Protein AF-A0A644ZG60-F1 (afdb_monomer_lite)

pLDDT: mean 71.25, std 17.75, range [36.06, 98.0]

Foldseek 3Di:
DDPPPDLQSQLVQLLVLLVVLCVVVVHDLCRLCVQLVHDSVVNVCSNVSVDDDDPSSLVSSLVSSVADSCSSRVNDPGRHPVLVVCCVVPVDDSVRVVVVVVQVVVPVVDDDDDCGPVNLVVCQVVLLPPPPPPPDDPVCNVPDPRLDDPLLSQLVCCPVPHDQVSSQVSVCVVCPPPPDDDPDRDDPVVNVVVVVVSSVVSVVVVVVVVVVVVVVVVVVVVVVVVVVVVVVVVVVVVVD

Secondary structure (DSSP, 8-state):
-----SHHHHHHHHHHHHHHHHHHTT--HHHHHHHHTS-HHHHHHHHTTSSPPPHHHHHHHHHHTTS-HHHHHTS-S-SSHHHHHHHHHH---HHHHHHHHHHHHHHHHH-SSS--HHHHHHHHHHHTT--GGG-S-TTGGGSS--SS-HHHHHHHHHHHHS-HHHHHHHHHHHHTTS---S-----HHHHHHHHHHHHHHHHHHHHHHHHHHHHHHHHHHHHHHHHHHHHHHHHHHTT-

Structure (mmCIF, N/CA/C/O backbone):
data_AF-A0A644ZG60-F1
#
_entry.id   AF-A0A644ZG60-F1
#
loop_
_atom_site.group_PDB
_atom_site.id
_atom_site.type_symbol
_atom_site.label_atom_id
_atom_site.label_alt_id
_atom_site.label_comp_id
_atom_site.label_asym_id
_atom_site.label_entity_id
_atom_site.label_seq_id
_atom_site.pdbx_PDB_ins_code
_atom_site.Cartn_x
_atom_site.Cartn_y
_atom_site.Cartn_z
_atom_site.occupancy
_atom_site.B_iso_or_equiv
_atom_site.auth_seq_id
_atom_site.auth_comp_id
_atom_site.auth_asym_id
_atom_site.auth_atom_id
_atom_site.pdbx_PDB_model_num
ATOM 1 N N . MET A 1 1 ? 10.254 -4.877 16.866 1.00 46.06 1 MET A N 1
ATOM 2 C CA . MET A 1 1 ? 9.055 -5.360 17.579 1.00 46.06 1 MET A CA 1
ATOM 3 C C . MET A 1 1 ? 8.878 -4.506 18.820 1.00 46.06 1 MET A C 1
ATOM 5 O O . MET A 1 1 ? 9.843 -4.323 19.552 1.00 46.06 1 MET A O 1
ATOM 9 N N . SER A 1 2 ? 7.712 -3.891 18.992 1.00 51.97 2 SER A N 1
ATOM 10 C CA . SER A 1 2 ? 7.370 -3.117 20.189 1.00 51.97 2 SER A CA 1
ATOM 11 C C . SER A 1 2 ? 7.182 -4.071 21.367 1.00 51.97 2 SER A C 1
ATOM 13 O O . SER A 1 2 ? 6.255 -4.873 21.353 1.00 51.97 2 SER A O 1
ATOM 15 N N . ASN A 1 3 ? 8.050 -4.003 22.377 1.00 55.78 3 ASN A N 1
ATOM 16 C CA . ASN A 1 3 ? 7.869 -4.772 23.606 1.00 55.78 3 ASN A CA 1
ATOM 17 C C . ASN A 1 3 ? 6.732 -4.143 24.417 1.00 55.78 3 ASN A C 1
ATOM 19 O O . ASN A 1 3 ? 6.944 -3.156 25.119 1.00 55.78 3 ASN A O 1
ATOM 23 N N . ILE A 1 4 ? 5.523 -4.696 24.303 1.00 64.94 4 ILE A N 1
ATOM 24 C CA . ILE A 1 4 ? 4.390 -4.325 25.154 1.00 64.94 4 ILE A CA 1
ATOM 25 C C . ILE A 1 4 ? 4.700 -4.820 26.569 1.00 64.94 4 ILE A C 1
ATOM 27 O O . ILE A 1 4 ? 4.525 -5.991 26.897 1.00 64.94 4 ILE A O 1
ATOM 31 N N . THR A 1 5 ? 5.207 -3.923 27.407 1.00 67.00 5 THR A N 1
ATOM 32 C CA . THR A 1 5 ? 5.620 -4.221 28.786 1.00 67.00 5 THR A CA 1
ATOM 33 C C . THR A 1 5 ? 4.533 -3.947 29.816 1.00 67.00 5 THR A C 1
ATOM 35 O O . THR A 1 5 ? 4.649 -4.372 30.965 1.00 67.00 5 THR A O 1
ATOM 38 N N . SER A 1 6 ? 3.460 -3.253 29.429 1.00 77.75 6 SER A N 1
ATOM 39 C CA . SER A 1 6 ? 2.376 -2.906 30.340 1.00 77.75 6 SER A CA 1
ATOM 40 C C . SER A 1 6 ? 1.015 -2.802 29.654 1.00 77.75 6 SER A C 1
ATOM 42 O O . SER A 1 6 ? 0.880 -2.615 28.443 1.00 77.75 6 SER A O 1
ATOM 44 N N . ARG A 1 7 ? -0.029 -2.878 30.483 1.00 77.12 7 ARG A N 1
ATOM 45 C CA . ARG A 1 7 ? -1.425 -2.721 30.066 1.00 77.12 7 ARG A CA 1
ATOM 46 C C . ARG A 1 7 ? -1.706 -1.325 29.485 1.00 77.12 7 ARG A C 1
ATOM 48 O O . ARG A 1 7 ? -2.566 -1.187 28.618 1.00 77.12 7 ARG A O 1
ATOM 55 N N . SER A 1 8 ? -0.978 -0.307 29.949 1.00 80.19 8 SER A N 1
ATOM 56 C CA . SER A 1 8 ? -1.020 1.056 29.410 1.00 80.19 8 SER A CA 1
ATOM 57 C C . SER A 1 8 ? -0.364 1.158 28.035 1.00 80.19 8 SER A C 1
ATOM 59 O O . SER A 1 8 ? -0.947 1.780 27.150 1.00 80.19 8 SER A O 1
ATOM 61 N N . ASP A 1 9 ? 0.782 0.503 27.826 1.00 82.38 9 ASP A N 1
ATOM 62 C CA . ASP A 1 9 ? 1.488 0.522 26.534 1.00 82.38 9 ASP A CA 1
ATOM 63 C C . ASP A 1 9 ? 0.612 -0.087 25.435 1.00 82.38 9 ASP A C 1
ATOM 65 O O . ASP A 1 9 ? 0.459 0.491 24.358 1.00 82.38 9 ASP A O 1
ATOM 69 N N . PHE A 1 10 ? -0.059 -1.200 25.758 1.00 84.31 10 PHE A N 1
ATOM 70 C CA . PHE A 1 10 ? -1.046 -1.828 24.881 1.00 84.31 10 PHE A CA 1
ATOM 71 C C . PHE A 1 10 ? -2.163 -0.853 24.482 1.00 84.31 10 PHE A C 1
ATOM 73 O O . PHE A 1 10 ? -2.485 -0.707 23.302 1.00 84.31 10 PHE A O 1
ATOM 80 N N . GLY A 1 11 ? -2.759 -0.167 25.467 1.00 84.81 11 GLY A N 1
ATOM 81 C CA . GLY A 1 11 ? -3.862 0.766 25.230 1.00 84.81 11 GLY A CA 1
ATOM 82 C C . GLY A 1 11 ? -3.461 1.930 24.321 1.00 84.81 11 GLY A C 1
ATOM 83 O O . GLY A 1 11 ? -4.229 2.311 23.436 1.00 84.81 11 GLY A O 1
ATOM 84 N N . ILE A 1 12 ? -2.246 2.461 24.482 1.00 86.38 12 ILE A N 1
ATOM 85 C CA . ILE A 1 12 ? -1.707 3.542 23.642 1.00 86.38 12 ILE A CA 1
ATOM 86 C C . ILE A 1 12 ? -1.462 3.047 22.210 1.00 86.38 12 ILE A C 1
ATOM 88 O O . ILE A 1 12 ? -1.859 3.704 21.245 1.00 86.38 12 ILE A O 1
ATOM 92 N N . GLN A 1 13 ? -0.858 1.869 22.050 1.00 89.62 13 GLN A N 1
ATOM 93 C CA . GLN A 1 13 ? -0.544 1.329 20.730 1.00 89.62 13 GLN A CA 1
ATOM 94 C C . GLN A 1 13 ? -1.810 1.000 19.932 1.00 89.62 13 GLN A C 1
ATOM 96 O O . GLN A 1 13 ? -1.976 1.500 18.816 1.00 89.62 13 GLN A O 1
ATOM 101 N N . PHE A 1 14 ? -2.736 0.241 20.521 1.00 93.12 14 PHE A N 1
ATOM 102 C CA . PHE A 1 14 ? -3.991 -0.133 19.870 1.00 93.12 14 PHE A CA 1
ATOM 103 C C . PHE A 1 14 ? -4.826 1.095 19.488 1.00 93.12 14 PHE A C 1
ATOM 105 O O . PHE A 1 14 ? -5.290 1.212 18.352 1.00 93.12 14 PHE A O 1
ATOM 112 N N . SER A 1 15 ? -4.989 2.042 20.421 1.00 94.44 15 SER A N 1
ATOM 113 C CA . SER A 1 15 ? -5.793 3.248 20.194 1.00 94.44 15 SER A CA 1
ATOM 114 C C . SER A 1 15 ? -5.258 4.082 19.029 1.00 94.44 15 SER A C 1
ATOM 116 O O . SER A 1 15 ? -6.027 4.471 18.148 1.00 94.44 15 SER A O 1
ATOM 118 N N . SER A 1 16 ? -3.939 4.287 18.962 1.00 94.50 16 SER A N 1
ATOM 119 C CA . SER A 1 16 ? -3.309 5.052 17.882 1.00 94.50 16 SER A CA 1
ATOM 120 C C . SER A 1 16 ? -3.524 4.414 16.503 1.00 94.50 16 SER A C 1
ATOM 122 O O . SER A 1 16 ? -3.879 5.113 15.548 1.00 94.50 16 SER A O 1
ATOM 124 N N . ARG A 1 17 ? -3.397 3.084 16.398 1.00 95.12 17 ARG A N 1
ATOM 125 C CA . ARG A 1 17 ? -3.597 2.348 15.141 1.00 95.12 17 ARG A CA 1
ATOM 126 C C . ARG A 1 17 ? -5.058 2.286 14.723 1.00 95.12 17 ARG A C 1
ATOM 128 O O . ARG A 1 17 ? -5.351 2.444 13.539 1.00 95.12 17 ARG A O 1
ATOM 135 N N . LEU A 1 18 ? -5.975 2.130 15.679 1.00 96.31 18 LEU A N 1
ATOM 136 C CA . LEU A 1 18 ? -7.412 2.182 15.417 1.00 96.31 18 LEU A CA 1
ATOM 137 C C . LEU A 1 18 ? -7.813 3.544 14.827 1.00 96.31 18 LEU A C 1
ATOM 139 O O . LEU A 1 18 ? -8.469 3.593 13.784 1.00 96.31 18 LEU A O 1
ATOM 143 N N . VAL A 1 19 ? -7.355 4.644 15.441 1.00 96.44 19 VAL A N 1
ATOM 144 C CA . VAL A 1 19 ? -7.610 6.013 14.959 1.00 96.44 19 VAL A CA 1
ATOM 145 C C . VAL A 1 19 ? -7.041 6.216 13.557 1.00 96.44 19 VAL A C 1
ATOM 147 O O . VAL A 1 19 ? -7.739 6.735 12.681 1.00 96.44 19 VAL A O 1
ATOM 150 N N . ALA A 1 20 ? -5.778 5.835 13.345 1.00 94.81 20 ALA A N 1
ATOM 151 C CA . ALA A 1 20 ? -5.104 5.995 12.061 1.00 94.81 20 ALA A CA 1
ATOM 152 C C . ALA A 1 20 ? -5.859 5.247 10.957 1.00 94.81 20 ALA A C 1
ATOM 154 O O . ALA A 1 20 ? -6.271 5.852 9.965 1.00 94.81 20 ALA A O 1
ATOM 155 N N . ARG A 1 21 ? -6.155 3.963 11.179 1.00 95.44 21 ARG A N 1
ATOM 156 C CA . ARG A 1 21 ? -6.819 3.125 10.182 1.00 95.44 21 ARG A CA 1
ATOM 157 C C . ARG A 1 21 ? -8.246 3.570 9.888 1.00 95.44 21 ARG A C 1
ATOM 159 O O . ARG A 1 21 ? -8.647 3.589 8.725 1.00 95.44 21 ARG A O 1
ATOM 166 N N . ARG A 1 22 ? -9.013 3.978 10.905 1.00 96.81 22 ARG A N 1
ATOM 167 C CA . ARG A 1 22 ? -10.362 4.527 10.700 1.00 96.81 22 ARG A CA 1
ATOM 168 C C . ARG A 1 22 ? -10.327 5.758 9.795 1.00 96.81 22 ARG A C 1
ATOM 170 O O . ARG A 1 22 ? -11.154 5.874 8.891 1.00 96.81 22 ARG A O 1
ATOM 177 N N . LYS A 1 23 ? -9.372 6.665 10.026 1.00 94.69 23 LYS A N 1
ATOM 178 C CA . LYS A 1 23 ? -9.197 7.875 9.210 1.00 94.69 23 LYS A CA 1
ATOM 179 C C . LYS A 1 23 ? -8.762 7.552 7.781 1.00 94.69 23 LYS A C 1
ATOM 181 O O . LYS A 1 23 ? -9.297 8.152 6.857 1.00 94.69 23 LYS A O 1
ATOM 186 N N . GLU A 1 24 ? -7.864 6.588 7.588 1.00 90.94 24 GLU A N 1
ATOM 187 C CA . GLU A 1 24 ? -7.484 6.102 6.251 1.00 90.94 24 GLU A CA 1
ATOM 188 C C . GLU A 1 24 ? -8.675 5.511 5.486 1.00 90.94 24 GLU A C 1
ATOM 190 O O . GLU A 1 24 ? -8.788 5.698 4.278 1.00 90.94 24 GLU A O 1
ATOM 195 N N . CYS A 1 25 ? -9.592 4.843 6.192 1.00 90.56 25 CYS A N 1
ATOM 196 C CA . CYS A 1 25 ? -10.852 4.351 5.627 1.00 90.56 25 CYS A CA 1
ATOM 197 C C . CYS A 1 25 ? -11.914 5.452 5.452 1.00 90.56 25 CYS A C 1
ATOM 199 O O . CYS A 1 25 ? -13.024 5.153 5.023 1.00 90.56 25 CYS A O 1
ATOM 201 N N . GLN A 1 26 ? -11.605 6.707 5.800 1.00 94.75 26 GLN A N 1
ATOM 202 C CA . GLN A 1 26 ? -12.513 7.859 5.729 1.00 94.75 26 GLN A CA 1
ATOM 203 C C . GLN A 1 26 ? -13.812 7.677 6.538 1.00 94.75 26 GLN A C 1
ATOM 205 O O . GLN A 1 26 ? -14.859 8.227 6.202 1.00 94.75 26 GLN A O 1
ATOM 210 N N . LEU A 1 27 ? -13.752 6.921 7.637 1.00 95.94 27 LEU A N 1
ATOM 211 C CA . LEU A 1 27 ? -14.910 6.643 8.487 1.00 95.94 27 LEU A CA 1
ATOM 212 C C . LEU A 1 27 ? -14.975 7.613 9.672 1.00 95.94 27 LEU A C 1
ATOM 214 O O . LEU A 1 27 ? -13.956 7.936 10.285 1.00 95.94 27 LEU A O 1
ATOM 218 N N . SER A 1 28 ? -16.178 8.039 10.062 1.00 97.56 28 SER A N 1
ATOM 219 C CA . SER A 1 28 ? -16.407 8.688 11.362 1.00 97.56 28 SER A CA 1
ATOM 220 C C . SER A 1 28 ? -16.432 7.649 12.494 1.00 97.56 28 SER A C 1
ATOM 222 O O . SER A 1 28 ? -16.556 6.451 12.238 1.00 97.56 28 SER A O 1
ATOM 224 N N . GLN A 1 29 ? -16.309 8.089 13.756 1.00 97.81 29 GLN A N 1
ATOM 225 C CA . GLN A 1 29 ? -16.482 7.184 14.907 1.00 97.81 29 GLN A CA 1
ATOM 226 C C . GLN A 1 29 ? -17.871 6.536 14.889 1.00 97.81 29 GLN A C 1
ATOM 228 O O . GLN A 1 29 ? -17.962 5.334 15.096 1.00 97.81 29 GLN A O 1
ATOM 233 N N . GLU A 1 30 ? -18.911 7.320 14.579 1.00 98.00 30 GLU A N 1
ATOM 234 C CA . GLU A 1 30 ? -20.292 6.840 14.430 1.00 98.00 30 GLU A CA 1
ATOM 235 C C . GLU A 1 30 ? -20.373 5.735 13.384 1.00 98.00 30 GLU A C 1
ATOM 237 O O . GLU A 1 30 ? -20.825 4.632 13.661 1.00 98.00 30 GLU A O 1
ATOM 242 N N . ARG A 1 31 ? -19.822 5.995 12.193 1.00 97.44 31 ARG A N 1
ATOM 243 C CA . ARG A 1 31 ? -19.923 5.058 11.081 1.00 97.44 31 ARG A CA 1
ATOM 244 C C . ARG A 1 31 ? -19.202 3.747 11.365 1.00 97.44 31 ARG A C 1
ATOM 246 O O . ARG A 1 31 ? -19.688 2.690 10.979 1.00 97.44 31 ARG A O 1
ATOM 253 N N . LEU A 1 32 ? -18.049 3.809 12.030 1.00 97.50 32 LEU A N 1
ATOM 254 C CA . LEU A 1 32 ? -17.347 2.605 12.464 1.00 97.50 32 LEU A CA 1
ATOM 255 C C . LEU A 1 32 ? -18.151 1.847 13.530 1.00 97.50 32 LEU A C 1
ATOM 257 O O . LEU A 1 32 ? -18.204 0.620 13.487 1.00 97.50 32 LEU A O 1
ATOM 261 N N . ALA A 1 33 ? -18.781 2.565 14.461 1.00 97.12 33 ALA A N 1
ATOM 262 C CA . ALA A 1 33 ? -19.622 1.979 15.497 1.00 97.12 33 ALA A CA 1
ATOM 263 C C . ALA A 1 33 ? -20.813 1.225 14.882 1.00 97.12 33 ALA A C 1
ATOM 265 O O . ALA A 1 33 ? -21.006 0.051 15.199 1.00 97.12 33 ALA A O 1
ATOM 266 N N . ASP A 1 34 ? -21.503 1.842 13.916 1.00 96.94 34 ASP A N 1
ATOM 267 C CA . ASP A 1 34 ? -22.592 1.230 13.144 1.00 96.94 34 ASP A CA 1
ATOM 268 C C . ASP A 1 34 ? -22.145 -0.053 12.435 1.00 96.94 34 ASP A C 1
ATOM 270 O O . ASP A 1 34 ? -22.832 -1.071 12.478 1.00 96.94 34 ASP A O 1
ATOM 274 N N . MET A 1 35 ? -20.976 -0.019 11.782 1.00 96.12 35 MET A N 1
ATOM 275 C CA . MET A 1 35 ? -20.434 -1.170 11.051 1.00 96.12 35 MET A CA 1
ATOM 276 C C . MET A 1 35 ? -20.072 -2.341 11.972 1.00 96.12 35 MET A C 1
ATOM 278 O O . MET A 1 35 ? -20.164 -3.494 11.557 1.00 96.12 35 MET A O 1
ATOM 282 N N . ILE A 1 36 ? -19.633 -2.054 13.200 1.00 95.62 36 ILE A N 1
ATOM 283 C CA . ILE A 1 36 ? -19.242 -3.066 14.192 1.00 95.62 36 ILE A CA 1
ATOM 284 C C . ILE A 1 36 ? -20.450 -3.537 15.025 1.00 95.62 36 ILE A C 1
ATOM 286 O O . ILE A 1 36 ? -20.422 -4.647 15.558 1.00 95.62 36 ILE A O 1
ATOM 290 N N . GLY A 1 37 ? -21.504 -2.724 15.131 1.00 94.62 37 GLY A N 1
ATOM 291 C CA . GLY A 1 37 ? -22.669 -2.980 15.980 1.00 94.62 37 GLY A CA 1
ATOM 292 C C . GLY A 1 37 ? -22.465 -2.555 17.438 1.00 94.62 37 GLY A C 1
ATOM 293 O O . GLY A 1 37 ? -22.946 -3.225 18.350 1.00 94.62 37 GLY A O 1
ATOM 294 N N . VAL A 1 38 ? -21.727 -1.467 17.677 1.00 95.56 38 VAL A N 1
ATOM 295 C CA . VAL A 1 38 ? -21.501 -0.897 19.018 1.00 95.56 38 VAL A CA 1
ATOM 296 C C . VAL A 1 38 ? -21.927 0.566 19.072 1.00 95.56 38 VAL A C 1
ATOM 298 O O . VAL A 1 38 ? -22.126 1.205 18.048 1.00 95.56 38 VAL A O 1
ATOM 301 N N . GLN A 1 39 ? -22.041 1.117 20.279 1.00 96.88 39 GLN A N 1
ATOM 302 C CA . GLN A 1 39 ? -22.287 2.548 20.470 1.00 96.88 39 GLN A CA 1
ATOM 303 C C . GLN A 1 39 ? -21.045 3.376 20.114 1.00 96.88 39 GLN A C 1
ATOM 305 O O . GLN A 1 39 ? -19.908 2.949 20.347 1.00 96.88 39 GLN A O 1
ATOM 310 N N . ARG A 1 40 ? -21.247 4.601 19.622 1.00 96.94 40 ARG A N 1
ATOM 311 C CA . ARG A 1 40 ? -20.174 5.559 19.304 1.00 96.94 40 ARG A CA 1
ATOM 312 C C . ARG A 1 40 ? -19.208 5.783 20.467 1.00 96.94 40 ARG A C 1
ATOM 314 O O . ARG A 1 40 ? -17.991 5.856 20.276 1.00 96.94 40 ARG A O 1
ATOM 321 N N . GLU A 1 41 ? -19.731 5.857 21.690 1.00 96.25 41 GLU A N 1
ATOM 322 C CA . GLU A 1 41 ? -18.951 6.036 22.919 1.00 96.25 41 GLU A CA 1
ATOM 323 C C . GLU A 1 41 ? -17.966 4.885 23.144 1.00 96.25 41 GLU A C 1
ATOM 325 O O . GLU A 1 41 ? -16.881 5.109 23.684 1.00 96.25 41 GLU A O 1
ATOM 330 N N . THR A 1 42 ? -18.306 3.667 22.712 1.00 95.25 42 THR A N 1
ATOM 331 C CA . THR A 1 42 ? -17.420 2.500 22.787 1.00 95.25 42 THR A CA 1
ATOM 332 C C . THR A 1 42 ? -16.183 2.710 21.917 1.00 95.25 42 THR A C 1
ATOM 334 O O . THR A 1 42 ? -15.064 2.565 22.410 1.00 95.25 42 THR A O 1
ATOM 337 N N . ILE A 1 43 ? -16.363 3.163 20.668 1.00 96.88 43 ILE A N 1
ATOM 338 C CA . ILE A 1 43 ? -15.247 3.534 19.782 1.00 96.88 43 ILE A CA 1
ATOM 339 C C . ILE A 1 43 ? -14.402 4.637 20.424 1.00 96.88 43 ILE A C 1
ATOM 341 O O . ILE A 1 43 ? -13.180 4.529 20.473 1.00 96.88 43 ILE A O 1
ATOM 345 N N . SER A 1 44 ? -15.042 5.666 20.986 1.00 96.31 44 SER A N 1
ATOM 346 C CA . SER A 1 44 ? -14.344 6.778 21.642 1.00 96.31 44 SER A CA 1
ATOM 347 C C . SER A 1 44 ? -13.457 6.321 22.810 1.00 96.31 44 SER A C 1
ATOM 349 O O . SER A 1 44 ? -12.316 6.764 22.925 1.00 96.31 44 SER A O 1
ATOM 351 N N . LYS A 1 45 ? -13.939 5.400 23.659 1.00 94.75 45 LYS A N 1
ATOM 352 C CA . LYS A 1 45 ? -13.159 4.846 24.783 1.00 94.75 45 LYS A CA 1
ATOM 353 C C . LYS A 1 45 ? -11.933 4.073 24.306 1.00 94.75 45 LYS A C 1
ATOM 355 O O . LYS A 1 45 ? -10.860 4.226 24.894 1.00 94.75 45 LYS A O 1
ATOM 360 N N . TYR A 1 46 ? -12.086 3.278 23.247 1.00 95.19 46 TYR A N 1
ATOM 361 C CA . TYR A 1 46 ? -10.983 2.531 22.649 1.00 95.19 46 TYR A CA 1
ATOM 362 C C . TYR A 1 46 ? -9.959 3.448 21.979 1.00 95.19 46 TYR A C 1
ATOM 364 O O . TYR A 1 46 ? -8.767 3.294 22.219 1.00 95.19 46 TYR A O 1
ATOM 372 N N . GLU A 1 47 ? -10.400 4.458 21.226 1.00 95.25 47 GLU A N 1
ATOM 373 C CA . GLU A 1 47 ? -9.510 5.446 20.595 1.00 95.25 47 GLU A CA 1
ATOM 374 C C . GLU A 1 47 ? -8.780 6.351 21.602 1.00 95.25 47 GLU A C 1
ATOM 376 O O . GLU A 1 47 ? -7.785 6.978 21.253 1.00 95.25 47 GLU A O 1
ATOM 381 N N . GLN A 1 48 ? -9.242 6.415 22.852 1.00 92.44 48 GLN A N 1
ATOM 382 C CA . GLN A 1 48 ? -8.568 7.130 23.942 1.00 92.44 48 GLN A CA 1
ATOM 383 C C . GLN A 1 48 ? -7.675 6.222 24.802 1.00 92.44 48 GLN A C 1
ATOM 385 O O . GLN A 1 48 ? -7.104 6.695 25.782 1.00 92.44 48 GLN A O 1
ATOM 390 N N . GLY A 1 49 ? -7.607 4.918 24.510 1.00 89.06 49 GLY A N 1
ATOM 391 C CA . GLY A 1 49 ? -6.843 3.952 25.306 1.00 89.06 49 GLY A CA 1
ATOM 392 C C . GLY A 1 49 ? -7.388 3.735 26.725 1.00 89.06 49 GLY A C 1
ATOM 393 O O . GLY A 1 49 ? -6.705 3.154 27.564 1.00 89.06 49 GLY A O 1
ATOM 394 N N . ARG A 1 50 ? -8.617 4.188 27.020 1.00 86.69 50 ARG A N 1
ATOM 395 C CA . ARG A 1 50 ? -9.233 4.078 28.359 1.00 86.69 50 ARG A CA 1
ATOM 396 C C . ARG A 1 50 ? -9.707 2.667 28.685 1.00 86.69 50 ARG A C 1
ATOM 398 O O . ARG A 1 50 ? -9.979 2.348 29.840 1.00 86.69 50 ARG A O 1
ATOM 405 N N . THR A 1 51 ? -9.907 1.842 27.668 1.00 87.38 51 THR A N 1
ATOM 406 C CA . THR A 1 51 ? -10.429 0.484 27.804 1.00 87.38 51 THR A CA 1
ATOM 407 C C . THR A 1 51 ? -9.753 -0.407 26.777 1.00 87.38 51 THR A C 1
ATOM 409 O O . THR A 1 51 ? -9.362 0.056 25.708 1.00 87.38 51 THR A O 1
ATOM 412 N N . ILE A 1 52 ? -9.613 -1.684 27.112 1.00 86.75 52 ILE A N 1
ATOM 413 C CA . ILE A 1 52 ? -9.041 -2.689 26.221 1.00 86.75 52 ILE A CA 1
ATOM 414 C C . ILE A 1 52 ? -10.183 -3.328 25.432 1.00 86.75 52 ILE A C 1
ATOM 416 O O . ILE A 1 52 ? -11.180 -3.711 26.053 1.00 86.75 52 ILE A O 1
ATOM 420 N N . PRO A 1 53 ? -10.083 -3.411 24.096 1.00 90.12 53 PRO A N 1
ATOM 421 C CA . PRO A 1 53 ? -11.058 -4.120 23.280 1.00 90.12 53 PRO A CA 1
ATOM 422 C C . PRO A 1 53 ? -11.107 -5.598 23.658 1.00 90.12 53 PRO A C 1
ATOM 424 O O . PRO A 1 53 ? -10.083 -6.207 23.969 1.00 90.12 53 PRO A O 1
ATOM 427 N N . ASP A 1 54 ? -12.298 -6.182 23.606 1.00 91.88 54 ASP A N 1
ATOM 428 C CA . ASP A 1 54 ? -12.420 -7.633 23.641 1.00 91.88 54 ASP A CA 1
ATOM 429 C C . ASP A 1 54 ? -12.094 -8.243 22.265 1.00 91.88 54 ASP A C 1
ATOM 431 O O . ASP A 1 54 ? -11.904 -7.549 21.257 1.00 91.88 54 ASP A O 1
ATOM 435 N N . LEU A 1 55 ? -12.004 -9.573 22.228 1.00 91.44 55 LEU A N 1
ATOM 436 C CA . LEU A 1 55 ? -11.667 -10.302 21.009 1.00 91.44 55 LEU A CA 1
ATOM 437 C C . LEU A 1 55 ? -12.726 -10.118 19.911 1.00 91.44 55 LEU A C 1
ATOM 439 O O . LEU A 1 55 ? -12.383 -10.050 18.731 1.00 91.44 55 LEU A O 1
ATOM 443 N N . LEU A 1 56 ? -14.006 -10.019 20.282 1.00 93.06 56 LEU A N 1
ATOM 444 C CA . LEU A 1 56 ? -15.097 -9.888 19.319 1.00 93.06 56 LEU A CA 1
ATOM 445 C C . LEU A 1 56 ? -15.047 -8.524 18.623 1.00 93.06 56 LEU A C 1
ATOM 447 O O . LEU A 1 56 ? -15.156 -8.449 17.397 1.00 93.06 56 LEU A O 1
ATOM 451 N N . PHE A 1 57 ? -14.806 -7.460 19.390 1.00 94.75 57 PHE A N 1
ATOM 452 C CA . PHE A 1 57 ? -14.559 -6.127 18.870 1.00 94.75 57 PHE A CA 1
ATOM 453 C C . PHE A 1 57 ? -13.362 -6.126 17.927 1.00 94.75 57 PHE A C 1
ATOM 455 O O . PHE A 1 57 ? -13.471 -5.602 16.824 1.00 94.75 57 PHE A O 1
ATOM 462 N N . LEU A 1 58 ? -12.239 -6.734 18.322 1.00 93.62 58 LEU A N 1
ATOM 463 C CA . LEU A 1 58 ? -11.031 -6.785 17.497 1.00 93.62 58 LEU A CA 1
ATOM 464 C C . LEU A 1 58 ? -11.292 -7.459 16.141 1.00 93.62 58 LEU A C 1
ATOM 466 O O . LEU A 1 58 ? -10.919 -6.919 15.098 1.00 93.62 58 LEU A O 1
ATOM 470 N N . ILE A 1 59 ? -11.986 -8.602 16.143 1.00 92.75 59 ILE A N 1
ATOM 471 C CA . ILE A 1 59 ? -12.363 -9.320 14.918 1.00 92.75 59 ILE A CA 1
ATOM 472 C C . ILE A 1 59 ? -13.272 -8.447 14.045 1.00 92.75 59 ILE A C 1
ATOM 474 O O . ILE A 1 59 ? -13.017 -8.298 12.848 1.00 92.75 59 ILE A O 1
ATOM 478 N N . ASN A 1 60 ? -14.310 -7.839 14.615 1.00 95.00 60 ASN A N 1
ATOM 479 C CA . ASN A 1 60 ? -15.255 -7.028 13.846 1.00 95.00 60 ASN A CA 1
ATOM 480 C C . ASN A 1 60 ? -14.617 -5.736 13.320 1.00 95.00 60 ASN A C 1
ATOM 482 O O . ASN A 1 60 ? -14.843 -5.369 12.168 1.00 95.00 60 ASN A O 1
ATOM 486 N N . ALA A 1 61 ? -13.764 -5.092 14.115 1.00 94.75 61 ALA A N 1
ATOM 487 C CA . ALA A 1 61 ? -12.999 -3.922 13.708 1.00 94.75 61 ALA A CA 1
ATOM 488 C C . ALA A 1 61 ? -12.045 -4.252 12.555 1.00 94.75 61 ALA A C 1
ATOM 490 O O . ALA A 1 61 ? -12.005 -3.505 11.581 1.00 94.75 61 ALA A O 1
ATOM 491 N N . SER A 1 62 ? -11.336 -5.387 12.618 1.00 93.75 62 SER A N 1
ATOM 492 C CA . SER A 1 62 ? -10.432 -5.828 11.544 1.00 93.75 62 SER A CA 1
ATOM 493 C C . SER A 1 62 ? -11.168 -5.985 10.204 1.00 93.75 62 SER A C 1
ATOM 495 O O . SER A 1 62 ? -10.726 -5.473 9.174 1.00 93.75 62 SER A O 1
ATOM 497 N N . LYS A 1 63 ? -12.373 -6.572 10.229 1.00 92.94 63 LYS A N 1
ATOM 498 C CA . LYS A 1 63 ? -13.242 -6.711 9.051 1.00 92.94 63 LYS A CA 1
ATOM 499 C C . LYS A 1 63 ? -13.748 -5.358 8.554 1.00 92.94 63 LYS A C 1
ATOM 501 O O . LYS A 1 63 ? -13.606 -5.057 7.372 1.00 92.94 63 LYS A O 1
ATOM 506 N N . ALA A 1 64 ? -14.295 -4.531 9.446 1.00 94.38 64 ALA A N 1
ATOM 507 C CA . ALA A 1 64 ? -14.845 -3.220 9.099 1.00 94.38 64 ALA A CA 1
ATOM 508 C C . ALA A 1 64 ? -13.785 -2.274 8.506 1.00 94.38 64 ALA A C 1
ATOM 510 O O . ALA A 1 64 ? -14.076 -1.506 7.593 1.00 94.38 64 ALA A O 1
ATOM 511 N N . LEU A 1 65 ? -12.545 -2.358 8.993 1.00 93.75 65 LEU A N 1
ATOM 512 C CA . LEU A 1 65 ? -11.413 -1.528 8.567 1.00 93.75 65 LEU A CA 1
ATOM 513 C C . LEU A 1 65 ? -10.559 -2.170 7.463 1.00 93.75 65 LEU A C 1
ATOM 515 O O . LEU A 1 65 ? -9.558 -1.585 7.026 1.00 93.75 65 LEU A O 1
ATOM 519 N N . THR A 1 66 ? -10.958 -3.359 6.995 1.00 90.75 66 THR A N 1
ATOM 520 C CA . THR A 1 66 ? -10.260 -4.141 5.964 1.00 90.75 66 THR A CA 1
ATOM 521 C C . THR A 1 66 ? -8.763 -4.274 6.272 1.00 90.75 66 THR A C 1
ATOM 523 O O . THR A 1 66 ? -7.905 -3.988 5.433 1.00 90.75 66 THR A O 1
ATOM 526 N N . CYS A 1 67 ? -8.446 -4.637 7.514 1.00 91.44 67 CYS A N 1
ATOM 527 C CA . CYS A 1 67 ? -7.084 -4.816 8.000 1.00 91.44 67 CYS A CA 1
ATOM 528 C C . CYS A 1 67 ? -6.945 -6.091 8.837 1.00 91.44 67 CYS A C 1
ATOM 530 O O . CYS A 1 67 ? -7.931 -6.741 9.177 1.00 91.44 67 CYS A O 1
ATOM 532 N N . SER A 1 68 ? -5.711 -6.461 9.159 1.00 91.06 68 SER A N 1
ATOM 533 C CA . SER A 1 68 ? -5.408 -7.574 10.047 1.00 91.06 68 SER A CA 1
ATOM 534 C C . SER A 1 68 ? -5.538 -7.178 11.516 1.00 91.06 68 SER A C 1
ATOM 536 O O . SER A 1 68 ? -5.329 -6.018 11.893 1.00 91.06 68 SER A O 1
ATOM 538 N N . TYR A 1 69 ? -5.864 -8.142 12.377 1.00 90.19 69 TYR A N 1
ATOM 539 C CA . TYR A 1 69 ? -5.844 -7.890 13.816 1.00 90.19 69 TYR A CA 1
ATOM 540 C C . TYR A 1 69 ? -4.404 -7.711 14.318 1.00 90.19 69 TYR A C 1
ATOM 542 O O . TYR A 1 69 ? -4.196 -6.901 15.215 1.00 90.19 69 TYR A O 1
ATOM 550 N N . GLU A 1 70 ? -3.398 -8.358 13.710 1.00 89.94 70 GLU A N 1
ATOM 551 C CA . GLU A 1 70 ? -1.983 -8.139 14.047 1.00 89.94 70 GLU A CA 1
ATOM 552 C C . GLU A 1 70 ? -1.580 -6.679 13.828 1.00 89.94 70 GLU A C 1
ATOM 554 O O . GLU A 1 70 ? -0.848 -6.100 14.632 1.00 89.94 70 GLU A O 1
ATOM 559 N N . TYR A 1 71 ? -2.095 -6.052 12.765 1.00 92.00 71 TYR A N 1
ATOM 560 C CA . TYR A 1 71 ? -1.902 -4.628 12.545 1.00 92.00 71 TYR A CA 1
ATOM 561 C C . TYR A 1 71 ? -2.546 -3.815 13.661 1.00 92.00 71 TYR A C 1
ATOM 563 O O . TYR A 1 71 ? -1.880 -2.972 14.246 1.00 92.00 71 TYR A O 1
ATOM 571 N N . LEU A 1 72 ? -3.808 -4.058 14.012 1.00 92.12 72 LEU A N 1
ATOM 572 C CA . LEU A 1 72 ? -4.454 -3.287 15.079 1.00 92.12 72 LEU A CA 1
ATOM 573 C C . LEU A 1 72 ? -3.750 -3.451 16.435 1.00 92.12 72 LEU A C 1
ATOM 575 O O . LEU A 1 72 ? -3.678 -2.492 17.198 1.00 92.12 72 LEU A O 1
ATOM 579 N N . LEU A 1 73 ? -3.200 -4.635 16.711 1.00 90.12 73 LEU A N 1
ATOM 580 C CA . LEU A 1 73 ? -2.526 -4.951 17.969 1.00 90.12 73 LEU A CA 1
ATOM 581 C C . LEU A 1 73 ? -1.111 -4.382 18.095 1.00 90.12 73 LEU A C 1
ATOM 583 O O . LEU A 1 73 ? -0.620 -4.289 19.213 1.00 90.12 73 LEU A O 1
ATOM 587 N N . GLY A 1 74 ? -0.459 -3.989 16.999 1.00 87.56 74 GLY A N 1
ATOM 588 C CA . GLY A 1 74 ? 0.943 -3.558 17.061 1.00 87.56 74 GLY A CA 1
ATOM 589 C C . GLY A 1 74 ? 1.958 -4.562 16.522 1.00 87.56 74 GLY A C 1
ATOM 590 O O . GLY A 1 74 ? 3.109 -4.199 16.300 1.00 87.56 74 GLY A O 1
ATOM 591 N N . GLU A 1 75 ? 1.533 -5.798 16.276 1.00 86.62 75 GLU A N 1
ATOM 592 C CA . GLU A 1 75 ? 2.400 -6.941 15.960 1.00 86.62 75 GLU A CA 1
ATOM 593 C C . GLU A 1 75 ? 2.882 -6.955 14.503 1.00 86.62 75 GLU A C 1
ATOM 595 O O . GLU A 1 75 ? 3.894 -7.572 14.174 1.00 86.62 75 GLU A O 1
ATOM 600 N N . SER A 1 76 ? 2.174 -6.257 13.613 1.00 85.31 76 SER A N 1
ATOM 601 C CA . SER A 1 76 ? 2.536 -6.146 12.199 1.00 85.31 76 SER A CA 1
ATOM 602 C C . SER A 1 76 ? 2.460 -4.708 11.711 1.00 85.31 76 SER A C 1
ATOM 604 O O . SER A 1 76 ? 1.492 -4.005 11.981 1.00 85.31 76 SER A O 1
ATOM 606 N N . GLU A 1 77 ? 3.442 -4.261 10.932 1.00 84.00 77 GLU A N 1
ATOM 607 C CA . GLU A 1 77 ? 3.357 -2.982 10.216 1.00 84.00 77 GLU A CA 1
ATOM 608 C C . GLU A 1 77 ? 2.468 -3.072 8.965 1.00 84.00 77 GLU A C 1
ATOM 610 O O . GLU A 1 77 ? 2.161 -2.052 8.342 1.00 84.00 77 GLU A O 1
ATOM 615 N N . TYR A 1 78 ? 2.048 -4.273 8.563 1.00 82.50 78 TYR A N 1
ATOM 616 C CA . TYR A 1 78 ? 1.257 -4.493 7.357 1.00 82.50 78 TYR A CA 1
ATOM 617 C C . TYR A 1 78 ? -0.230 -4.484 7.664 1.00 82.50 78 TYR A C 1
ATOM 619 O O . TYR A 1 78 ? -0.723 -5.332 8.398 1.00 82.50 78 TYR A O 1
ATOM 627 N N . VAL A 1 79 ? -0.952 -3.560 7.025 1.00 83.75 79 VAL A N 1
ATOM 628 C CA . VAL A 1 79 ? -2.413 -3.446 7.139 1.00 83.75 79 VAL A CA 1
ATOM 629 C C . VAL A 1 79 ? -3.102 -4.742 6.719 1.00 83.75 79 VAL A C 1
ATOM 631 O O . VAL A 1 79 ? -4.089 -5.119 7.337 1.00 83.75 79 VAL A O 1
ATOM 634 N N . LYS A 1 80 ? -2.588 -5.441 5.700 1.00 83.88 80 LYS A N 1
ATOM 635 C CA . LYS A 1 80 ? -3.078 -6.758 5.277 1.00 83.88 80 LYS A CA 1
ATOM 636 C C . LYS A 1 80 ? -1.974 -7.802 5.472 1.00 83.88 80 LYS A C 1
ATOM 638 O O . LYS A 1 80 ? -0.842 -7.505 5.086 1.00 83.88 80 LYS A O 1
ATOM 643 N N . PRO A 1 81 ? -2.272 -9.012 5.987 1.00 77.81 81 PRO A N 1
ATOM 644 C CA . PRO A 1 81 ? -1.249 -10.036 6.225 1.00 77.81 81 PRO A CA 1
ATOM 645 C C . PRO A 1 81 ? -0.529 -10.421 4.932 1.00 77.81 81 PRO A C 1
ATOM 647 O O . PRO A 1 81 ? 0.693 -10.434 4.885 1.00 77.81 81 PRO A O 1
ATOM 650 N N . GLN A 1 82 ? -1.298 -10.559 3.849 1.00 82.00 82 GLN A N 1
ATOM 651 C CA . GLN A 1 82 ? -0.812 -10.897 2.510 1.00 82.00 82 GLN A CA 1
ATOM 652 C C . GLN A 1 82 ? 0.269 -9.957 1.954 1.00 82.00 82 GLN A C 1
ATOM 654 O O . GLN A 1 82 ? 1.017 -10.356 1.072 1.00 82.00 82 GLN A O 1
ATOM 659 N N . TYR A 1 83 ? 0.388 -8.713 2.437 1.00 85.62 83 TYR A N 1
ATOM 660 C CA . TYR A 1 83 ? 1.491 -7.848 2.004 1.00 85.62 83 TYR A CA 1
ATOM 661 C C . TYR A 1 83 ? 2.840 -8.331 2.527 1.00 85.62 83 TYR A C 1
ATOM 663 O O . TYR A 1 83 ? 3.833 -8.195 1.823 1.00 85.62 83 TYR A O 1
ATOM 671 N N . LYS A 1 84 ? 2.868 -8.886 3.743 1.00 82.88 84 LYS A N 1
ATOM 672 C CA . LYS A 1 84 ? 4.076 -9.471 4.317 1.00 82.88 84 LYS A CA 1
ATOM 673 C C . LYS A 1 84 ? 4.504 -10.684 3.496 1.00 82.88 84 LYS A C 1
ATOM 675 O O . LYS A 1 84 ? 5.658 -10.758 3.101 1.00 82.88 84 LYS A O 1
ATOM 680 N N . ASP A 1 85 ? 3.551 -11.554 3.165 1.00 85.25 85 ASP A N 1
ATOM 681 C CA . ASP A 1 85 ? 3.814 -12.742 2.350 1.00 85.25 85 ASP A CA 1
ATOM 682 C C . ASP A 1 85 ? 4.374 -12.352 0.971 1.00 85.25 85 ASP A C 1
ATOM 684 O O . ASP A 1 85 ? 5.366 -12.912 0.523 1.00 85.25 85 ASP A O 1
ATOM 688 N N . ILE A 1 86 ? 3.800 -11.337 0.313 1.00 87.25 86 ILE A N 1
ATOM 689 C CA . ILE A 1 86 ? 4.290 -10.841 -0.985 1.00 87.25 86 ILE A CA 1
ATOM 690 C C . ILE A 1 86 ? 5.697 -10.239 -0.869 1.00 87.25 86 ILE A C 1
ATOM 692 O O . ILE A 1 86 ? 6.526 -10.455 -1.753 1.00 87.25 86 ILE A O 1
ATOM 696 N N . GLU A 1 87 ? 5.976 -9.478 0.190 1.00 86.25 87 GLU A N 1
ATOM 697 C CA . GLU A 1 87 ? 7.304 -8.905 0.426 1.00 86.25 87 GLU A CA 1
ATOM 698 C C . GLU A 1 87 ? 8.349 -10.000 0.669 1.00 86.25 87 GLU A C 1
ATOM 700 O O . GLU A 1 87 ? 9.403 -9.979 0.039 1.00 86.25 87 GLU A O 1
ATOM 705 N N . GLU A 1 88 ? 8.039 -10.992 1.506 1.00 85.12 88 GLU A N 1
ATOM 706 C CA . GLU A 1 88 ? 8.938 -12.112 1.803 1.00 85.12 88 GLU A CA 1
ATOM 707 C C . GLU A 1 88 ? 9.143 -13.034 0.590 1.00 85.12 88 GLU A C 1
ATOM 709 O O . GLU A 1 88 ? 10.255 -13.507 0.361 1.00 85.12 88 GLU A O 1
ATOM 714 N N . MET A 1 89 ? 8.101 -13.268 -0.216 1.00 84.94 89 MET A N 1
ATOM 715 C CA . MET A 1 89 ? 8.171 -14.159 -1.380 1.00 84.94 89 MET A CA 1
ATOM 716 C C . MET A 1 89 ? 8.803 -13.506 -2.614 1.00 84.94 89 MET A C 1
ATOM 718 O O . MET A 1 89 ? 9.491 -14.190 -3.369 1.00 84.94 89 MET A O 1
ATOM 722 N N . LEU A 1 90 ? 8.535 -12.219 -2.864 1.00 85.75 90 LEU A N 1
ATOM 723 C CA . LEU A 1 90 ? 8.911 -11.537 -4.112 1.00 85.75 90 LEU A CA 1
ATOM 724 C C . LEU A 1 90 ? 9.937 -10.410 -3.916 1.00 85.75 90 LEU A C 1
ATOM 726 O O . LEU A 1 90 ? 10.357 -9.800 -4.898 1.00 85.75 90 LEU A O 1
ATOM 730 N N . GLY A 1 91 ? 10.314 -10.081 -2.675 1.00 84.12 91 GLY A N 1
ATOM 731 C CA . GLY A 1 91 ? 11.253 -8.996 -2.365 1.00 84.12 91 GLY A CA 1
ATOM 732 C C . GLY A 1 91 ? 10.714 -7.590 -2.660 1.00 84.12 91 GLY A C 1
ATOM 733 O O . GLY A 1 91 ? 11.476 -6.623 -2.709 1.00 84.12 91 GLY A O 1
ATOM 734 N N . LEU A 1 92 ? 9.407 -7.448 -2.897 1.00 86.69 92 LEU A N 1
ATOM 735 C CA . LEU A 1 92 ? 8.789 -6.158 -3.195 1.00 86.69 92 LEU A CA 1
ATOM 736 C C . LEU A 1 92 ? 8.659 -5.315 -1.928 1.00 86.69 92 LEU A C 1
ATOM 738 O O . LEU A 1 92 ? 8.104 -5.764 -0.933 1.00 86.69 92 LEU A O 1
ATOM 742 N N . SER A 1 93 ? 9.063 -4.044 -1.995 1.00 86.62 93 SER A N 1
ATOM 743 C CA . SER A 1 93 ? 8.847 -3.128 -0.871 1.00 86.62 93 SER A CA 1
ATOM 744 C C . SER A 1 93 ? 7.352 -2.952 -0.568 1.00 86.62 93 SER A C 1
ATOM 746 O O . SER A 1 93 ? 6.533 -2.843 -1.489 1.00 86.62 93 SER A O 1
ATOM 748 N N . LYS A 1 94 ? 6.996 -2.786 0.712 1.00 81.25 94 LYS A N 1
ATOM 749 C CA . LYS A 1 94 ? 5.634 -2.419 1.150 1.00 81.25 94 LYS A CA 1
ATOM 750 C C . LYS A 1 94 ? 5.002 -1.299 0.312 1.00 81.25 94 LYS A C 1
ATOM 752 O O . LYS A 1 94 ? 3.826 -1.377 -0.044 1.00 81.25 94 LYS A O 1
ATOM 757 N N . LYS A 1 95 ? 5.769 -0.251 -0.022 1.00 81.69 95 LYS A N 1
ATOM 758 C CA . LYS A 1 95 ? 5.286 0.876 -0.841 1.00 81.69 95 LYS A CA 1
ATOM 759 C C . LYS A 1 95 ? 4.915 0.420 -2.255 1.00 81.69 95 LYS A C 1
ATOM 761 O O . LYS A 1 95 ? 3.871 0.832 -2.762 1.00 81.69 95 LYS A O 1
ATOM 766 N N . SER A 1 96 ? 5.734 -0.433 -2.869 1.00 85.25 96 SER A N 1
ATOM 767 C CA . SER A 1 96 ? 5.472 -1.007 -4.193 1.00 85.25 96 SER A CA 1
ATOM 768 C C . SER A 1 96 ? 4.202 -1.855 -4.186 1.00 85.25 96 SER A C 1
ATOM 770 O O . SER A 1 96 ? 3.337 -1.648 -5.030 1.00 85.2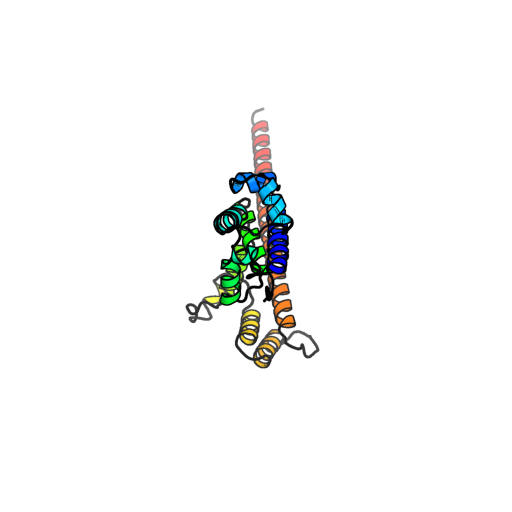5 96 SER A O 1
ATOM 772 N N . ILE A 1 97 ? 4.043 -2.737 -3.193 1.00 87.81 97 ILE A N 1
ATOM 773 C CA . ILE A 1 97 ? 2.875 -3.624 -3.064 1.00 87.81 97 ILE A CA 1
ATOM 774 C C . ILE A 1 97 ? 1.578 -2.811 -2.966 1.00 87.81 97 ILE A C 1
ATOM 776 O O . ILE A 1 97 ? 0.640 -3.039 -3.730 1.00 87.81 97 ILE A O 1
ATOM 780 N N . VAL A 1 98 ? 1.540 -1.815 -2.072 1.00 82.94 98 VAL A N 1
ATOM 781 C CA . VAL A 1 98 ? 0.363 -0.945 -1.896 1.00 82.94 98 VAL A CA 1
ATOM 782 C C . VAL A 1 98 ? 0.046 -0.173 -3.178 1.00 82.94 98 VAL A C 1
ATOM 784 O O . VAL A 1 98 ? -1.116 -0.079 -3.569 1.00 82.94 98 VAL A O 1
ATOM 787 N N . THR A 1 99 ? 1.070 0.353 -3.854 1.00 81.00 99 THR A N 1
ATOM 788 C CA . THR A 1 99 ? 0.892 1.111 -5.101 1.00 81.00 99 THR A CA 1
ATOM 789 C C . THR A 1 99 ? 0.320 0.224 -6.210 1.00 81.00 99 THR A C 1
ATOM 791 O O . THR A 1 99 ? -0.634 0.621 -6.877 1.00 81.00 99 THR A O 1
ATOM 794 N N . LEU A 1 100 ? 0.848 -0.993 -6.385 1.00 84.62 100 LEU A N 1
ATOM 795 C CA . LEU A 1 100 ? 0.360 -1.951 -7.383 1.00 84.62 100 LEU A CA 1
ATOM 796 C C . LEU A 1 100 ? -1.097 -2.357 -7.124 1.00 84.62 100 LEU A C 1
ATOM 798 O O . LEU A 1 100 ? -1.897 -2.416 -8.061 1.00 84.62 100 LEU A O 1
ATOM 802 N N . GLU A 1 101 ? -1.475 -2.578 -5.863 1.00 83.00 101 GLU A N 1
ATOM 803 C CA . GLU A 1 101 ? -2.862 -2.902 -5.517 1.00 83.00 101 GLU A CA 1
ATOM 804 C C . GLU A 1 101 ? -3.811 -1.734 -5.833 1.00 83.00 101 GLU A C 1
ATOM 806 O O . GLU A 1 101 ? -4.846 -1.936 -6.472 1.00 83.00 101 GLU A O 1
ATOM 811 N N . GLN A 1 102 ? -3.446 -0.503 -5.457 1.00 77.25 102 GLN A N 1
ATOM 812 C CA . GLN A 1 102 ? -4.241 0.696 -5.752 1.00 77.25 102 GLN A CA 1
ATOM 813 C C . GLN A 1 102 ? -4.422 0.910 -7.257 1.00 77.25 102 GLN A C 1
ATOM 815 O O . GLN A 1 102 ? -5.537 1.168 -7.715 1.00 77.25 102 GLN A O 1
ATOM 820 N N . LEU A 1 103 ? -3.346 0.758 -8.033 1.00 73.00 103 LEU A N 1
ATOM 821 C CA . LEU A 1 103 ? -3.398 0.837 -9.491 1.00 73.00 103 LEU A CA 1
ATOM 822 C C . LEU A 1 103 ? -4.361 -0.204 -10.060 1.00 73.00 103 LEU A C 1
ATOM 824 O O . LEU A 1 103 ? -5.227 0.138 -10.860 1.00 73.00 103 LEU A O 1
ATOM 828 N N . THR A 1 104 ? -4.283 -1.446 -9.583 1.00 77.44 104 THR A N 1
ATOM 829 C CA . THR A 1 104 ? -5.186 -2.522 -10.009 1.00 77.44 104 THR A CA 1
ATOM 830 C C . THR A 1 104 ? -6.658 -2.165 -9.751 1.00 77.44 104 THR A C 1
ATOM 832 O O . THR A 1 104 ? -7.510 -2.420 -10.602 1.00 77.44 104 THR A O 1
ATOM 835 N N . MET A 1 105 ? -6.981 -1.534 -8.614 1.00 70.12 105 MET A N 1
ATOM 836 C CA . MET A 1 105 ? -8.353 -1.098 -8.300 1.00 70.12 105 MET A CA 1
ATOM 837 C C . MET A 1 105 ? -8.847 0.026 -9.228 1.00 70.12 105 MET A C 1
ATOM 839 O O . MET A 1 105 ? -9.986 -0.021 -9.701 1.00 70.12 105 MET A O 1
ATOM 843 N N . VAL A 1 106 ? -8.000 1.020 -9.517 1.00 67.31 106 VAL A N 1
ATOM 844 C CA . VAL A 1 106 ? -8.340 2.141 -10.414 1.00 67.31 106 VAL A CA 1
ATOM 845 C C . VAL A 1 106 ? -8.538 1.653 -11.851 1.00 67.31 106 VAL A C 1
ATOM 847 O O . VAL A 1 106 ? -9.506 2.035 -12.509 1.00 67.31 106 VAL A O 1
ATOM 850 N N . LEU A 1 107 ? -7.651 0.780 -12.328 1.00 64.19 107 LEU A N 1
ATOM 851 C CA . LEU A 1 107 ? -7.628 0.308 -13.713 1.00 64.19 107 LEU A CA 1
ATOM 852 C C . LEU A 1 107 ? -8.805 -0.618 -14.036 1.00 64.19 107 LEU A C 1
ATOM 854 O O . LEU A 1 107 ? -9.434 -0.449 -15.079 1.00 64.19 107 LEU A O 1
ATOM 858 N N . ARG A 1 108 ? -9.197 -1.494 -13.096 1.00 64.50 108 ARG A N 1
ATOM 859 C CA . ARG A 1 108 ? -10.413 -2.326 -13.214 1.00 64.50 108 ARG A CA 1
ATOM 860 C C . ARG A 1 108 ? -11.700 -1.513 -13.371 1.00 64.50 108 ARG A C 1
ATOM 862 O O . ARG A 1 108 ? -12.698 -2.054 -13.833 1.00 64.50 108 ARG A O 1
ATOM 869 N N . SER A 1 109 ? -11.677 -0.237 -12.987 1.00 57.84 109 SER A N 1
ATOM 870 C CA . SER A 1 109 ? -12.859 0.623 -12.975 1.00 57.84 109 SER A CA 1
ATOM 871 C C . SER A 1 109 ? -12.955 1.562 -14.185 1.00 57.84 109 SER A C 1
ATOM 873 O O . SER A 1 109 ? -14.046 2.062 -14.430 1.00 57.84 109 SER A O 1
ATOM 875 N N . ASN A 1 110 ? -11.865 1.836 -14.928 1.00 54.50 110 ASN A N 1
ATOM 876 C CA . ASN A 1 110 ? -11.821 3.041 -15.779 1.00 54.50 110 ASN A CA 1
ATOM 877 C C . ASN A 1 110 ? -11.092 2.999 -17.138 1.00 54.50 110 ASN A C 1
ATOM 879 O O . ASN A 1 110 ? -11.042 4.048 -17.776 1.00 54.50 110 ASN A O 1
ATOM 883 N N . PHE A 1 111 ? -10.557 1.888 -17.654 1.00 52.41 111 PHE A N 1
ATOM 884 C CA . PHE A 1 111 ? -9.862 1.950 -18.957 1.00 52.41 111 PHE A CA 1
ATOM 885 C C . PHE A 1 111 ? -10.170 0.781 -19.897 1.00 52.41 111 PHE A C 1
ATOM 887 O O . PHE A 1 111 ? -9.700 -0.334 -19.714 1.00 52.41 111 PHE A O 1
ATOM 894 N N . VAL A 1 112 ? -10.908 1.076 -20.972 1.00 46.12 112 VAL A N 1
ATOM 895 C CA . VAL A 1 112 ? -10.997 0.238 -22.175 1.00 46.12 112 VAL A CA 1
ATOM 896 C C . VAL A 1 112 ? -10.066 0.854 -23.223 1.00 46.12 112 VAL A C 1
ATOM 898 O O . VAL A 1 112 ? -10.350 1.934 -23.736 1.00 46.12 112 VAL A O 1
ATOM 901 N N . GLY A 1 113 ? -8.947 0.191 -23.539 1.00 44.16 113 GLY A N 1
ATOM 902 C CA . GLY A 1 113 ? -8.197 0.451 -24.780 1.00 44.16 113 GLY A CA 1
ATOM 903 C C . GLY A 1 113 ? -6.794 1.071 -24.691 1.00 44.16 113 GLY A C 1
ATOM 904 O O . GLY A 1 113 ? -6.245 1.388 -25.741 1.00 44.16 113 GLY A O 1
ATOM 905 N N . ARG A 1 114 ? -6.178 1.222 -23.509 1.00 46.62 114 ARG A N 1
ATOM 906 C CA . ARG A 1 114 ? -4.726 1.495 -23.380 1.00 46.62 114 ARG A CA 1
ATOM 907 C C . ARG A 1 114 ? -4.054 0.335 -22.638 1.00 46.62 114 ARG A C 1
ATOM 909 O O . ARG A 1 114 ? -4.688 -0.162 -21.710 1.00 46.62 114 ARG A O 1
ATOM 916 N N . PRO A 1 115 ? -2.830 -0.097 -23.012 1.00 52.09 115 PRO A N 1
ATOM 917 C CA . PRO A 1 115 ? -2.090 -1.069 -22.213 1.00 52.09 115 PRO A CA 1
ATOM 918 C C . PRO A 1 115 ? -1.892 -0.472 -20.825 1.00 52.09 115 PRO A C 1
ATOM 920 O O . PRO A 1 115 ? -1.324 0.614 -20.683 1.00 52.09 115 PRO A O 1
ATOM 923 N N . ASP A 1 116 ? -2.456 -1.127 -19.818 1.00 63.81 116 ASP A N 1
ATOM 924 C CA . ASP A 1 116 ? -2.391 -0.602 -18.472 1.00 63.81 116 ASP A CA 1
ATOM 925 C C . ASP A 1 116 ? -0.973 -0.775 -17.892 1.00 63.81 116 ASP A C 1
ATOM 927 O O . ASP A 1 116 ? -0.123 -1.503 -18.422 1.00 63.81 116 ASP A O 1
ATOM 931 N N . LEU A 1 117 ? -0.656 -0.006 -16.849 1.00 67.12 117 LEU A N 1
ATOM 932 C CA . LEU A 1 117 ? 0.686 -0.015 -16.267 1.00 67.12 117 LEU A CA 1
ATOM 933 C C . LEU A 1 117 ? 1.044 -1.399 -15.703 1.00 67.12 117 LEU A C 1
ATOM 935 O O . LEU A 1 117 ? 2.210 -1.777 -15.745 1.00 67.12 117 LEU A O 1
ATOM 939 N N . ILE A 1 118 ? 0.058 -2.158 -15.216 1.00 70.44 118 ILE A N 1
ATOM 940 C CA . ILE A 1 118 ? 0.263 -3.506 -14.678 1.00 70.44 118 ILE A CA 1
ATOM 941 C C . ILE A 1 118 ? 0.595 -4.476 -15.813 1.00 70.44 118 ILE A C 1
ATOM 943 O O . ILE A 1 118 ? 1.590 -5.185 -15.721 1.00 70.44 118 ILE A O 1
ATOM 947 N N . ASP A 1 119 ? -0.148 -4.439 -16.916 1.00 67.81 119 ASP A N 1
ATOM 948 C CA . ASP A 1 119 ? 0.137 -5.188 -18.141 1.00 67.81 119 ASP A CA 1
ATOM 949 C C . ASP A 1 119 ? 1.516 -4.849 -18.699 1.00 67.81 119 ASP A C 1
ATOM 951 O O . ASP A 1 119 ? 2.228 -5.720 -19.197 1.00 67.81 119 ASP A O 1
ATOM 955 N N . THR A 1 120 ? 1.910 -3.579 -18.621 1.00 64.69 120 THR A N 1
ATOM 956 C CA . THR A 1 120 ? 3.236 -3.154 -19.066 1.00 64.69 120 THR A CA 1
ATOM 957 C C . THR A 1 120 ? 4.322 -3.707 -18.150 1.00 64.69 120 THR A C 1
ATOM 959 O O . THR A 1 120 ? 5.297 -4.256 -18.648 1.00 64.69 120 THR A O 1
ATOM 962 N N . ILE A 1 121 ? 4.141 -3.640 -16.828 1.00 71.88 121 ILE A N 1
ATOM 963 C CA . ILE A 1 121 ? 5.057 -4.249 -15.853 1.00 71.88 121 ILE A CA 1
ATOM 964 C C . ILE A 1 121 ? 5.156 -5.764 -16.078 1.00 71.88 121 ILE A C 1
ATOM 966 O O . ILE A 1 121 ? 6.265 -6.288 -16.145 1.00 71.88 121 ILE A O 1
ATOM 970 N N . ASN A 1 122 ? 4.031 -6.452 -16.275 1.00 72.00 122 ASN A N 1
ATOM 971 C CA . ASN A 1 122 ? 4.003 -7.887 -16.558 1.00 72.00 122 ASN A CA 1
ATOM 972 C C . ASN A 1 122 ? 4.766 -8.210 -17.846 1.00 72.00 122 ASN A C 1
ATOM 974 O O . ASN A 1 122 ? 5.673 -9.034 -17.821 1.00 72.00 122 ASN A O 1
ATOM 978 N N . LYS A 1 123 ? 4.495 -7.497 -18.947 1.00 65.62 123 LYS A N 1
ATOM 979 C CA . LYS A 1 123 ? 5.229 -7.672 -20.212 1.00 65.62 123 LYS A CA 1
ATOM 980 C C . LYS A 1 123 ? 6.718 -7.395 -20.062 1.00 65.62 123 LYS A C 1
ATOM 982 O O . LYS A 1 123 ? 7.517 -8.102 -20.662 1.00 65.62 123 LYS A O 1
ATOM 987 N N . LEU A 1 124 ? 7.104 -6.387 -19.279 1.00 64.81 124 LEU A N 1
ATOM 988 C CA . LEU A 1 124 ? 8.510 -6.098 -19.001 1.00 64.81 124 LEU A CA 1
ATOM 989 C C . LEU A 1 124 ? 9.165 -7.296 -18.309 1.00 64.81 124 LEU A C 1
ATOM 991 O O . LEU A 1 124 ? 10.167 -7.787 -18.822 1.00 64.81 124 LEU A O 1
ATOM 995 N N . ILE A 1 125 ? 8.559 -7.808 -17.233 1.00 68.38 125 ILE A N 1
ATOM 996 C CA . ILE A 1 125 ? 9.035 -8.983 -16.485 1.00 68.38 125 ILE A CA 1
ATOM 997 C C . ILE A 1 125 ? 9.086 -10.233 -17.379 1.00 68.38 125 ILE A C 1
ATOM 999 O O . ILE A 1 125 ? 10.077 -10.952 -17.378 1.00 68.38 125 ILE A O 1
ATOM 1003 N N . GLU A 1 126 ? 8.056 -10.486 -18.183 1.00 64.81 126 GLU A N 1
ATOM 1004 C CA . GLU A 1 126 ? 7.999 -11.643 -19.086 1.00 64.81 126 GLU A CA 1
ATOM 1005 C C . GLU A 1 126 ? 9.022 -11.537 -20.230 1.00 64.81 126 GLU A C 1
ATOM 1007 O O . GLU A 1 126 ? 9.604 -12.537 -20.659 1.00 64.81 126 GLU A O 1
ATOM 1012 N N . SER A 1 127 ? 9.274 -10.319 -20.720 1.00 55.00 127 SER A N 1
ATOM 1013 C CA . SER A 1 127 ? 10.193 -10.060 -21.833 1.00 55.00 127 SER A CA 1
ATOM 1014 C C . SER A 1 127 ? 11.671 -10.164 -21.460 1.00 55.00 127 SER A C 1
ATOM 1016 O O . SER A 1 127 ? 12.500 -10.303 -22.363 1.00 55.00 127 SER A O 1
ATOM 1018 N N . THR A 1 128 ? 12.023 -10.130 -20.166 1.00 54.12 128 THR A N 1
ATOM 1019 C CA . THR A 1 128 ? 13.419 -10.289 -19.726 1.00 54.12 128 THR A CA 1
ATOM 1020 C C . THR A 1 128 ? 13.949 -11.715 -19.873 1.00 54.12 128 THR A C 1
ATOM 1022 O O . THR A 1 128 ? 15.147 -11.935 -19.721 1.00 54.12 128 THR A O 1
ATOM 1025 N N . GLY A 1 129 ? 13.104 -12.676 -20.264 1.00 48.38 129 GLY A N 1
ATOM 1026 C CA . GLY A 1 129 ? 13.540 -14.026 -20.628 1.00 48.38 129 GLY A CA 1
ATOM 1027 C C . GLY A 1 129 ? 13.681 -14.993 -19.453 1.00 48.38 129 GLY A C 1
ATOM 1028 O O . GLY A 1 129 ? 14.264 -16.057 -19.629 1.00 48.38 129 GLY A O 1
ATOM 1029 N N . TYR A 1 130 ? 13.109 -14.681 -18.286 1.00 47.50 130 TYR A N 1
ATOM 1030 C CA . TYR A 1 130 ? 13.119 -15.565 -17.109 1.00 47.50 130 TYR A CA 1
ATOM 1031 C C . TYR A 1 130 ? 12.279 -16.854 -17.278 1.00 47.50 130 TYR A C 1
ATOM 1033 O O . TYR A 1 130 ? 12.303 -17.743 -16.433 1.00 47.50 130 TYR A O 1
ATOM 1041 N N . ASN A 1 131 ? 11.556 -17.013 -18.392 1.00 42.41 131 ASN A N 1
ATOM 1042 C CA . ASN A 1 131 ? 10.899 -18.277 -18.716 1.00 42.41 131 ASN A CA 1
ATOM 1043 C C . ASN A 1 131 ? 11.946 -19.335 -19.114 1.00 42.41 131 ASN A C 1
ATOM 1045 O O . ASN A 1 131 ? 12.399 -19.356 -20.261 1.00 42.41 131 ASN A O 1
ATOM 1049 N N . GLU A 1 132 ? 12.251 -20.274 -18.206 1.00 41.75 132 GLU A N 1
ATOM 1050 C CA . GLU A 1 132 ? 13.101 -21.463 -18.444 1.00 41.75 132 GLU A CA 1
ATOM 1051 C C . GLU A 1 132 ? 12.742 -22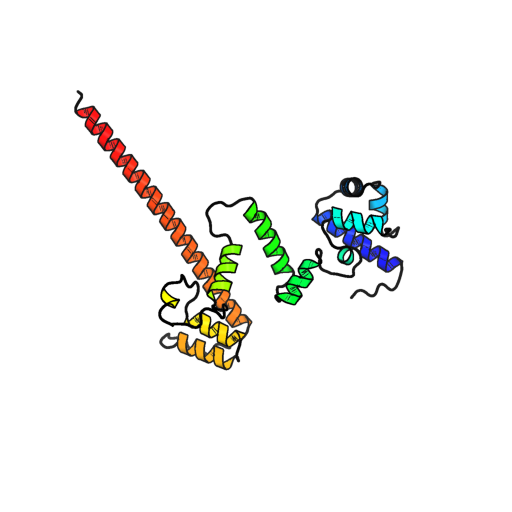.239 -19.733 1.00 41.75 132 GLU A C 1
ATOM 1053 O O . GLU A 1 132 ? 13.571 -22.954 -20.297 1.00 41.75 132 GLU A O 1
ATOM 1058 N N . HIS A 1 133 ? 11.526 -22.067 -20.259 1.00 42.03 133 HIS A N 1
ATOM 1059 C CA . HIS A 1 133 ? 11.043 -22.750 -21.456 1.00 42.03 133 HIS A CA 1
ATOM 1060 C C . HIS A 1 133 ? 11.516 -22.189 -22.809 1.00 42.03 133 HIS A C 1
ATOM 1062 O O . HIS A 1 133 ? 11.349 -22.877 -23.816 1.00 42.03 133 HIS A O 1
ATOM 1068 N N . TYR A 1 134 ? 12.140 -21.008 -22.877 1.00 40.44 134 TYR A N 1
ATOM 1069 C CA . TYR A 1 134 ? 12.538 -20.388 -24.156 1.00 40.44 134 TYR A CA 1
ATOM 1070 C C . TYR A 1 134 ? 14.038 -20.477 -24.468 1.00 40.44 134 TYR A C 1
ATOM 1072 O O . TYR A 1 134 ? 14.604 -19.644 -25.173 1.00 40.44 134 TYR A O 1
ATOM 1080 N N . ARG A 1 135 ? 14.695 -21.548 -24.011 1.00 36.78 135 ARG A N 1
ATOM 1081 C CA . ARG A 1 135 ? 16.096 -21.851 -24.341 1.00 36.78 135 ARG A CA 1
ATOM 1082 C C . ARG A 1 135 ? 16.266 -22.602 -25.673 1.00 36.78 135 ARG A C 1
ATOM 1084 O O . ARG A 1 135 ? 17.100 -23.502 -25.765 1.00 36.78 135 ARG A O 1
ATOM 1091 N N . LYS A 1 136 ? 15.493 -22.263 -26.712 1.00 36.06 136 LYS A N 1
ATOM 1092 C CA . LYS A 1 136 ? 15.737 -22.766 -28.075 1.00 36.06 136 LYS A CA 1
ATOM 1093 C C . LYS A 1 136 ? 15.602 -21.656 -29.119 1.00 36.06 136 LYS A C 1
ATOM 1095 O O . LYS A 1 136 ? 14.544 -21.067 -29.308 1.00 36.06 136 LYS A O 1
ATOM 1100 N N . ASP A 1 137 ? 16.732 -21.443 -29.785 1.00 36.78 137 ASP A N 1
ATOM 1101 C CA . ASP A 1 137 ? 16.951 -20.731 -31.040 1.00 36.78 137 ASP A CA 1
ATOM 1102 C C . ASP A 1 137 ? 16.953 -19.195 -30.994 1.00 36.78 137 ASP A C 1
ATOM 1104 O O . ASP A 1 137 ? 15.932 -18.512 -31.032 1.00 36.78 137 ASP A O 1
ATOM 1108 N N . ASN A 1 138 ? 18.177 -18.650 -31.047 1.00 38.75 138 ASN A N 1
ATOM 1109 C CA . ASN A 1 138 ? 18.509 -17.230 -31.219 1.00 38.75 138 ASN A CA 1
ATOM 1110 C C . ASN A 1 138 ? 17.782 -16.542 -32.396 1.00 38.75 138 ASN A C 1
ATOM 1112 O O . ASN A 1 138 ? 17.682 -15.316 -32.409 1.00 38.75 138 ASN A O 1
ATOM 1116 N N . ALA A 1 139 ? 17.260 -17.303 -33.364 1.00 39.00 139 ALA A N 1
ATOM 1117 C CA . ALA A 1 139 ? 16.511 -16.791 -34.512 1.00 39.00 139 ALA A CA 1
ATOM 1118 C C . ALA A 1 139 ? 15.031 -16.487 -34.196 1.00 39.00 139 ALA A C 1
ATOM 1120 O O . ALA A 1 139 ? 14.461 -15.557 -34.765 1.00 39.00 139 ALA A O 1
ATOM 1121 N N . THR A 1 140 ? 14.412 -17.202 -33.252 1.00 37.91 140 THR A N 1
ATOM 1122 C CA . THR A 1 140 ? 12.990 -17.023 -32.896 1.00 37.91 140 THR A CA 1
ATOM 1123 C C . THR A 1 140 ? 12.770 -15.743 -32.088 1.00 37.91 140 THR A C 1
ATOM 1125 O O . THR A 1 140 ? 11.714 -15.111 -32.147 1.00 37.91 140 THR A O 1
ATOM 1128 N N . ILE A 1 141 ? 13.811 -15.288 -31.390 1.00 42.34 141 ILE A N 1
ATOM 1129 C CA . ILE A 1 141 ? 13.732 -14.198 -30.418 1.00 42.34 141 ILE A CA 1
ATOM 1130 C C . ILE A 1 141 ? 13.701 -12.787 -31.044 1.00 42.34 141 ILE A C 1
ATOM 1132 O O . ILE A 1 141 ? 13.541 -11.793 -30.339 1.00 42.34 141 ILE A O 1
ATOM 1136 N N . ALA A 1 142 ? 13.823 -12.673 -32.370 1.00 40.59 142 ALA A N 1
ATOM 1137 C CA . ALA A 1 142 ? 13.579 -11.428 -33.105 1.00 40.59 142 ALA A CA 1
ATOM 1138 C C . ALA A 1 142 ? 12.088 -11.214 -33.443 1.00 40.59 142 ALA A C 1
ATOM 1140 O O . ALA A 1 142 ? 11.693 -10.103 -33.785 1.00 40.59 142 ALA A O 1
ATOM 1141 N N . SER A 1 143 ? 11.256 -12.258 -33.335 1.00 40.09 143 SER A N 1
ATOM 1142 C CA . SER A 1 143 ? 9.853 -12.241 -33.781 1.00 40.09 143 SER A CA 1
ATOM 1143 C C . SER A 1 143 ? 8.819 -12.033 -32.663 1.00 40.09 143 SER A C 1
ATOM 1145 O O . SER A 1 143 ? 7.637 -11.874 -32.953 1.00 40.09 143 SER A O 1
ATOM 1147 N N . THR A 1 144 ? 9.238 -11.993 -31.391 1.00 39.31 144 THR A N 1
ATOM 1148 C CA . THR A 1 144 ? 8.339 -12.103 -30.222 1.00 39.31 144 THR A CA 1
ATOM 1149 C C . THR A 1 144 ? 7.983 -10.792 -29.508 1.00 39.31 144 THR A C 1
ATOM 1151 O O . THR A 1 144 ? 7.406 -10.839 -28.429 1.00 39.31 144 THR A O 1
ATOM 1154 N N . GLY A 1 145 ? 8.266 -9.610 -30.067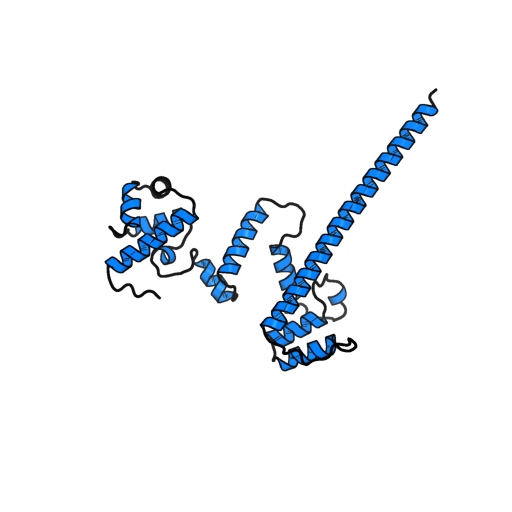 1.00 44.56 145 GLY A N 1
ATOM 1155 C CA . GLY A 1 145 ? 7.895 -8.352 -29.394 1.00 44.56 145 GLY A CA 1
ATOM 1156 C C . GLY A 1 145 ? 8.721 -8.078 -28.131 1.00 44.56 145 GLY A C 1
ATOM 1157 O O . GLY A 1 145 ? 8.182 -7.736 -27.082 1.00 44.56 145 GLY A O 1
ATOM 1158 N N . ARG A 1 146 ? 10.046 -8.244 -28.231 1.00 48.84 146 ARG A N 1
ATOM 1159 C CA . ARG A 1 146 ? 10.995 -7.876 -27.170 1.00 48.84 146 ARG A CA 1
ATOM 1160 C C . ARG A 1 146 ? 10.877 -6.390 -26.819 1.00 48.84 146 ARG A C 1
ATOM 1162 O O . ARG A 1 146 ? 10.979 -5.544 -27.703 1.00 48.84 146 ARG A O 1
ATOM 1169 N N . VAL A 1 147 ? 10.734 -6.098 -25.526 1.00 50.25 147 VAL A N 1
ATOM 1170 C CA . VAL A 1 147 ? 10.687 -4.727 -24.993 1.00 50.25 147 VAL A CA 1
ATOM 1171 C C . VAL A 1 147 ? 12.093 -4.139 -24.812 1.00 50.25 147 VAL A C 1
ATOM 1173 O O . VAL A 1 147 ? 12.297 -2.942 -24.991 1.00 50.25 147 VAL A O 1
ATOM 1176 N N . PHE A 1 148 ? 13.083 -4.989 -24.530 1.00 55.62 148 PHE A N 1
ATOM 1177 C CA . PHE A 1 148 ? 14.465 -4.586 -24.273 1.00 55.62 148 PHE A CA 1
ATOM 1178 C C . PHE A 1 148 ? 15.435 -5.073 -25.349 1.00 55.62 148 PHE A C 1
ATOM 1180 O O . PHE A 1 148 ? 15.260 -6.142 -25.944 1.00 55.62 148 PHE A O 1
ATOM 1187 N N . SER A 1 149 ? 16.504 -4.300 -25.576 1.00 58.03 149 SER A N 1
ATOM 1188 C CA . SER A 1 149 ? 17.572 -4.724 -26.481 1.00 58.03 149 SER A CA 1
ATOM 1189 C C . SER A 1 149 ? 18.285 -5.973 -25.928 1.00 58.03 149 SER A C 1
ATOM 1191 O O . SER A 1 149 ? 18.508 -6.061 -24.719 1.00 58.03 149 SER A O 1
ATOM 1193 N N . PRO A 1 150 ? 18.699 -6.933 -26.778 1.00 55.97 150 PRO A N 1
ATOM 1194 C CA . PRO A 1 150 ? 19.380 -8.147 -26.318 1.00 55.97 150 PRO A CA 1
ATOM 1195 C C . PRO A 1 150 ? 20.656 -7.874 -25.512 1.00 55.97 150 PRO A C 1
ATOM 1197 O O . PRO A 1 150 ? 20.966 -8.612 -24.586 1.00 55.97 150 PRO A O 1
ATOM 1200 N N . GLY A 1 151 ? 21.378 -6.796 -25.839 1.00 60.44 151 GLY A N 1
ATOM 1201 C CA . GLY A 1 151 ? 22.558 -6.378 -25.081 1.00 60.44 151 GLY A CA 1
ATOM 1202 C C . GLY A 1 151 ? 22.209 -5.929 -23.664 1.00 60.44 151 GLY A C 1
ATOM 1203 O O . GLY A 1 151 ? 22.871 -6.345 -22.720 1.00 60.44 151 GLY A O 1
ATOM 1204 N N . LEU A 1 152 ? 21.139 -5.140 -23.511 1.00 61.72 152 LEU A N 1
ATOM 1205 C CA . LEU A 1 152 ? 20.668 -4.692 -22.201 1.00 61.72 152 LEU A CA 1
ATOM 1206 C C . LEU A 1 152 ? 20.235 -5.884 -21.340 1.00 61.72 152 LEU A C 1
ATOM 1208 O O . LEU A 1 152 ? 20.608 -5.961 -20.176 1.00 61.72 152 LEU A O 1
ATOM 1212 N N . LEU A 1 153 ? 19.496 -6.833 -21.923 1.00 59.22 153 LEU A N 1
ATOM 1213 C CA . LEU A 1 153 ? 19.075 -8.043 -21.216 1.00 59.22 153 LEU A CA 1
ATOM 1214 C C . LEU A 1 153 ? 20.265 -8.860 -20.725 1.00 59.22 153 LEU A C 1
ATOM 1216 O O . LEU A 1 153 ? 20.273 -9.254 -19.567 1.00 59.22 153 LEU A O 1
ATOM 1220 N N . ASN A 1 154 ? 21.284 -9.057 -21.563 1.00 61.75 154 ASN A N 1
ATOM 1221 C CA . ASN A 1 154 ? 22.495 -9.761 -21.150 1.00 61.75 154 ASN A CA 1
ATOM 1222 C C . ASN A 1 154 ? 23.214 -9.017 -20.018 1.00 61.75 154 ASN A C 1
ATOM 1224 O O . ASN A 1 154 ? 23.566 -9.631 -19.025 1.00 61.75 154 ASN A O 1
ATOM 1228 N N . MET A 1 155 ? 23.345 -7.692 -20.115 1.00 65.31 155 MET A N 1
ATOM 1229 C CA . MET A 1 155 ? 23.966 -6.869 -19.075 1.00 65.31 155 MET A CA 1
ATOM 1230 C C . MET A 1 155 ? 23.241 -6.948 -17.727 1.00 65.31 155 MET A C 1
ATOM 1232 O O . MET A 1 155 ? 23.880 -7.103 -16.690 1.00 65.31 155 MET A O 1
ATOM 1236 N N . ILE A 1 156 ? 21.910 -6.868 -17.742 1.00 60.19 156 ILE A N 1
ATOM 1237 C CA . ILE A 1 156 ? 21.081 -6.990 -16.541 1.00 60.19 156 ILE A CA 1
ATOM 1238 C C . ILE A 1 156 ? 21.166 -8.406 -15.980 1.00 60.19 156 ILE A C 1
ATOM 1240 O O . ILE A 1 156 ? 21.300 -8.571 -14.774 1.00 60.19 156 ILE A O 1
ATOM 1244 N N . ASN A 1 157 ? 21.091 -9.422 -16.838 1.00 62.34 157 ASN A N 1
ATOM 1245 C CA . ASN A 1 157 ? 21.166 -10.814 -16.421 1.00 62.34 157 ASN A CA 1
ATOM 1246 C C . ASN A 1 157 ? 22.531 -11.122 -15.796 1.00 62.34 157 ASN A C 1
ATOM 1248 O O . ASN A 1 157 ? 22.593 -11.762 -14.753 1.00 62.34 157 ASN A O 1
ATOM 1252 N N . ASP A 1 158 ? 23.605 -10.580 -16.373 1.00 62.88 158 ASP A N 1
ATOM 1253 C CA . ASP A 1 158 ? 24.950 -10.716 -15.831 1.00 62.88 158 ASP A CA 1
ATOM 1254 C C . ASP A 1 158 ? 25.108 -9.983 -14.496 1.00 62.88 158 ASP A C 1
ATOM 1256 O O . ASP A 1 158 ? 25.752 -10.499 -13.595 1.00 62.88 158 ASP A O 1
ATOM 1260 N N . TYR A 1 159 ? 24.471 -8.823 -14.323 1.00 61.97 159 TYR A N 1
ATOM 1261 C CA . TYR A 1 159 ? 24.500 -8.095 -13.053 1.00 61.97 159 TYR A CA 1
ATOM 1262 C C . TYR A 1 159 ? 23.647 -8.742 -11.952 1.00 61.97 159 TYR A C 1
ATOM 1264 O O . TYR A 1 159 ? 24.018 -8.724 -10.783 1.00 61.97 159 TYR A O 1
ATOM 1272 N N . LEU A 1 160 ? 22.473 -9.269 -12.310 1.00 57.84 160 LEU A N 1
ATOM 1273 C CA . LEU A 1 160 ? 21.526 -9.847 -11.355 1.00 57.84 160 LEU A CA 1
ATOM 1274 C C . LEU A 1 160 ? 21.877 -11.289 -10.973 1.00 57.84 160 LEU A C 1
ATOM 1276 O O . LEU A 1 160 ? 21.514 -11.716 -9.878 1.00 57.84 160 LEU A O 1
ATOM 1280 N N . LEU A 1 161 ? 22.537 -12.042 -11.861 1.00 58.53 161 LEU A N 1
ATOM 1281 C CA . LEU A 1 161 ? 22.851 -13.461 -11.654 1.00 58.53 161 LEU A CA 1
ATOM 1282 C C . LEU A 1 161 ? 24.347 -13.756 -11.484 1.00 58.53 161 LEU A C 1
ATOM 1284 O O . LEU A 1 161 ? 24.684 -14.802 -10.927 1.00 58.53 161 LEU A O 1
ATOM 1288 N N . TYR A 1 162 ? 25.234 -12.879 -11.961 1.00 62.12 162 TYR A N 1
ATOM 1289 C CA . TYR A 1 162 ? 26.689 -13.041 -11.889 1.00 62.12 162 TYR A CA 1
ATOM 1290 C C . TYR A 1 162 ? 27.341 -11.827 -11.202 1.00 62.12 162 TYR A C 1
ATOM 1292 O O . TYR A 1 162 ? 26.686 -11.075 -10.481 1.00 62.12 162 TYR A O 1
ATOM 1300 N N . ASP A 1 163 ? 28.660 -11.681 -11.330 1.00 60.97 163 ASP A N 1
ATOM 1301 C CA . ASP A 1 163 ? 29.413 -10.609 -10.683 1.00 60.97 163 ASP A CA 1
ATOM 1302 C C . ASP A 1 163 ? 29.399 -9.287 -11.475 1.00 60.97 163 ASP A C 1
ATOM 1304 O O . ASP A 1 163 ? 29.061 -9.199 -12.660 1.00 60.97 163 ASP A O 1
ATOM 1308 N N . THR A 1 164 ? 29.807 -8.217 -10.792 1.00 58.81 164 THR A N 1
ATOM 1309 C CA . THR A 1 164 ? 29.944 -6.866 -11.357 1.00 58.81 164 THR A CA 1
ATOM 1310 C C . THR A 1 164 ? 30.882 -6.811 -12.562 1.00 58.81 164 THR A C 1
ATOM 1312 O O . THR A 1 164 ? 30.729 -5.940 -13.425 1.00 58.81 164 THR A O 1
ATOM 1315 N N . ASP A 1 165 ? 31.834 -7.738 -12.646 1.00 61.47 165 ASP A N 1
ATOM 1316 C CA . ASP A 1 165 ? 32.820 -7.808 -13.722 1.00 61.47 165 ASP A CA 1
ATOM 1317 C C . ASP A 1 165 ? 32.190 -8.353 -15.010 1.00 61.47 165 ASP A C 1
ATOM 1319 O O . ASP A 1 165 ? 32.412 -7.804 -16.095 1.00 61.47 165 ASP A O 1
ATOM 1323 N N . SER A 1 166 ? 31.315 -9.351 -14.889 1.00 61.62 166 SER A N 1
ATOM 1324 C CA . SER A 1 166 ? 30.524 -9.909 -15.990 1.00 61.62 166 SER A CA 1
ATOM 1325 C C . SER A 1 166 ? 29.577 -8.860 -16.583 1.00 61.62 166 SER A C 1
ATOM 1327 O O . SER A 1 166 ? 29.558 -8.639 -17.798 1.00 61.62 166 SER A O 1
ATOM 1329 N N . ALA A 1 167 ? 28.873 -8.113 -15.726 1.00 58.75 167 ALA A N 1
ATOM 1330 C CA . ALA A 1 167 ? 28.034 -6.996 -16.158 1.00 58.75 167 ALA A CA 1
ATOM 1331 C C . ALA A 1 167 ? 28.852 -5.895 -16.853 1.00 58.75 167 ALA A C 1
ATOM 1333 O O . ALA A 1 167 ? 28.459 -5.386 -17.907 1.00 58.75 167 ALA A O 1
ATOM 1334 N N . SER A 1 168 ? 30.023 -5.558 -16.303 1.00 60.59 168 SER A N 1
ATOM 1335 C CA . SER A 1 168 ? 30.938 -4.569 -16.882 1.00 60.59 168 SER A CA 1
ATOM 1336 C C . SER A 1 168 ? 31.431 -4.981 -18.268 1.00 60.59 168 SER A C 1
ATOM 1338 O O . SER A 1 168 ? 31.480 -4.148 -19.175 1.00 60.59 168 SER A O 1
ATOM 1340 N N . PHE A 1 169 ? 31.739 -6.263 -18.473 1.00 62.47 169 PHE A N 1
ATOM 1341 C CA . PHE A 1 169 ? 32.129 -6.797 -19.776 1.00 62.47 169 PHE A CA 1
ATOM 1342 C C . PHE A 1 169 ? 31.002 -6.661 -20.812 1.00 62.47 169 PHE A C 1
ATOM 1344 O O . PHE A 1 169 ? 31.232 -6.198 -21.935 1.00 62.47 169 PHE A O 1
ATOM 1351 N N . SER A 1 170 ?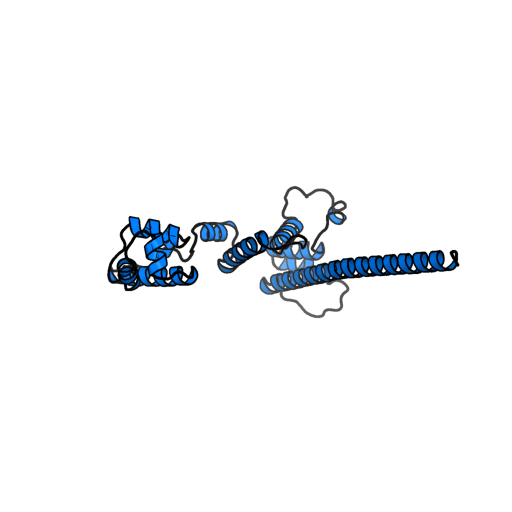 29.765 -6.986 -20.434 1.00 61.06 170 SER A N 1
ATOM 1352 C CA . SER A 1 170 ? 28.589 -6.806 -21.293 1.00 61.06 170 SER A CA 1
ATOM 1353 C C . SER A 1 170 ? 28.336 -5.329 -21.629 1.00 61.06 170 SER A C 1
ATOM 1355 O O . SER A 1 170 ? 28.113 -5.003 -22.799 1.00 61.06 170 SER A O 1
ATOM 1357 N N . ILE A 1 171 ? 28.497 -4.409 -20.668 1.00 61.06 171 ILE A N 1
ATOM 1358 C CA . ILE A 1 171 ? 28.441 -2.954 -20.919 1.00 61.06 171 ILE A CA 1
ATOM 1359 C C . ILE A 1 171 ? 29.521 -2.531 -21.911 1.00 61.06 171 ILE A C 1
ATOM 1361 O O . ILE A 1 171 ? 29.225 -1.835 -22.883 1.00 61.06 171 ILE A O 1
ATOM 1365 N N . GLN A 1 172 ? 30.769 -2.957 -21.714 1.00 62.31 172 GLN A N 1
ATOM 1366 C CA . GLN A 1 172 ? 31.867 -2.607 -22.617 1.00 62.31 172 GLN A CA 1
ATOM 1367 C C . GLN A 1 172 ? 31.605 -3.092 -24.047 1.00 62.31 172 GLN A C 1
ATOM 1369 O O . GLN A 1 172 ? 31.835 -2.347 -25.002 1.00 62.31 172 GLN A O 1
ATOM 1374 N N . ASN A 1 173 ? 31.050 -4.294 -24.207 1.00 61.69 173 ASN A N 1
ATOM 1375 C CA . ASN A 1 173 ? 30.671 -4.821 -25.515 1.00 61.69 173 ASN A CA 1
ATOM 1376 C C . ASN A 1 173 ? 29.511 -4.044 -26.156 1.00 61.69 173 ASN A C 1
ATOM 1378 O O . ASN A 1 173 ? 29.550 -3.788 -27.359 1.00 61.69 173 ASN A O 1
ATOM 1382 N N . MET A 1 174 ? 28.518 -3.604 -25.375 1.00 57.31 174 MET A N 1
ATOM 1383 C CA . MET A 1 174 ? 27.428 -2.739 -25.859 1.00 57.31 174 MET A CA 1
ATOM 1384 C C . MET A 1 174 ? 27.904 -1.334 -26.256 1.00 57.31 174 MET A C 1
ATOM 1386 O O . MET A 1 174 ? 27.324 -0.694 -27.136 1.00 57.31 174 MET A O 1
ATOM 1390 N N . MET A 1 175 ? 28.942 -0.837 -25.585 1.00 55.94 175 MET A N 1
ATOM 1391 C CA . MET A 1 175 ? 29.501 0.505 -25.774 1.00 55.94 175 MET A CA 1
ATOM 1392 C C . MET A 1 175 ? 30.593 0.541 -26.850 1.00 55.94 175 MET A C 1
ATOM 1394 O O . MET A 1 175 ? 31.053 1.617 -27.241 1.00 55.94 175 MET A O 1
ATOM 1398 N N . ARG A 1 176 ? 30.993 -0.624 -27.368 1.00 55.50 176 ARG A N 1
ATOM 1399 C CA . ARG A 1 176 ? 32.046 -0.767 -28.370 1.00 55.50 176 ARG A CA 1
ATOM 1400 C C . ARG A 1 176 ? 31.683 -0.001 -29.651 1.00 55.50 176 ARG A C 1
ATOM 1402 O O . ARG A 1 176 ? 30.704 -0.310 -30.322 1.00 55.50 176 ARG A O 1
ATOM 1409 N N . GLY A 1 177 ? 32.488 1.009 -29.992 1.00 51.41 177 GLY A N 1
ATOM 1410 C CA . GLY A 1 177 ? 32.276 1.884 -31.156 1.00 51.41 177 GLY A CA 1
ATOM 1411 C C . GLY A 1 177 ? 31.548 3.204 -30.864 1.00 51.41 177 GLY A C 1
ATOM 1412 O O . GLY A 1 177 ? 31.402 4.018 -31.773 1.00 51.41 177 GLY A O 1
ATOM 1413 N N . LYS A 1 178 ? 31.135 3.462 -29.615 1.00 53.06 178 LYS A N 1
ATOM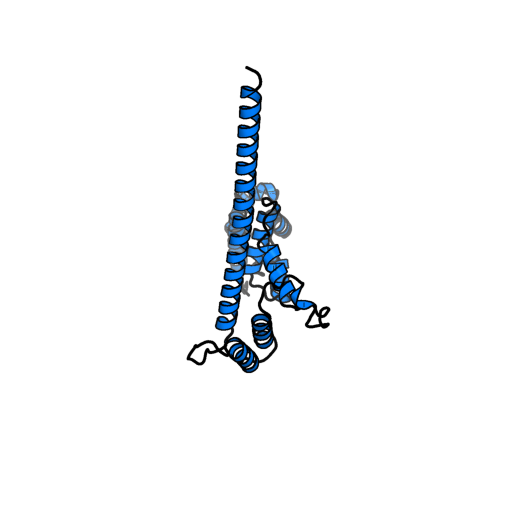 1414 C CA . LYS A 1 178 ? 30.641 4.775 -29.167 1.00 53.06 178 LYS A CA 1
ATOM 1415 C C . LYS A 1 178 ? 31.778 5.534 -28.470 1.00 53.06 178 LYS A C 1
ATOM 1417 O O . LYS A 1 178 ? 32.463 4.971 -27.622 1.00 53.06 178 LYS A O 1
ATOM 1422 N N . GLN A 1 179 ? 32.002 6.803 -28.823 1.00 45.19 179 GLN A N 1
ATOM 1423 C CA . GLN A 1 179 ? 32.980 7.662 -28.138 1.00 45.19 179 GLN A CA 1
ATOM 1424 C C . GLN A 1 179 ? 32.467 8.015 -26.738 1.00 45.19 179 GLN A C 1
ATOM 1426 O O . GLN A 1 179 ? 31.803 9.030 -26.555 1.00 45.19 179 GLN A O 1
ATOM 1431 N N . ILE A 1 180 ? 32.746 7.170 -25.746 1.00 49.59 180 ILE A N 1
ATOM 1432 C CA . ILE A 1 180 ? 32.504 7.496 -24.340 1.00 49.59 180 ILE A CA 1
ATOM 1433 C C . ILE A 1 180 ? 33.759 7.152 -23.544 1.00 49.59 180 ILE A C 1
ATOM 1435 O O . ILE A 1 180 ? 34.149 5.998 -23.396 1.00 49.59 180 ILE A O 1
ATOM 1439 N N . THR A 1 181 ? 34.413 8.201 -23.059 1.00 45.88 181 THR A N 1
ATOM 1440 C CA . THR A 1 181 ? 35.564 8.152 -22.163 1.00 45.88 181 THR A CA 1
ATOM 1441 C C . THR A 1 181 ? 35.073 8.153 -20.718 1.00 45.88 181 THR A C 1
ATOM 1443 O O . THR A 1 181 ? 34.627 9.202 -20.254 1.00 45.88 181 THR A O 1
ATOM 1446 N N . ARG A 1 182 ? 35.161 7.015 -20.018 1.00 47.50 182 ARG A N 1
ATOM 1447 C CA . ARG A 1 182 ? 35.490 6.856 -18.578 1.00 47.50 182 ARG A CA 1
ATOM 1448 C C . ARG A 1 182 ? 34.972 5.518 -18.051 1.00 47.50 182 ARG A C 1
ATOM 1450 O O . ARG A 1 182 ? 33.918 5.058 -18.473 1.00 47.50 182 ARG A O 1
ATOM 1457 N N . ASN A 1 183 ? 35.723 4.943 -17.112 1.00 51.69 183 ASN A N 1
ATOM 1458 C CA . ASN A 1 183 ? 35.314 3.812 -16.282 1.00 51.69 183 ASN A CA 1
ATOM 1459 C C . ASN A 1 183 ? 33.984 4.153 -15.600 1.00 51.69 183 ASN A C 1
ATOM 1461 O O . ASN A 1 183 ? 33.964 4.907 -14.629 1.00 51.69 183 ASN A O 1
ATOM 1465 N N . VAL A 1 184 ? 32.877 3.663 -16.155 1.00 55.22 184 VAL A N 1
ATOM 1466 C CA . VAL A 1 184 ? 31.575 3.718 -15.494 1.00 55.22 184 VAL A CA 1
ATOM 1467 C C . VAL A 1 184 ? 31.603 2.637 -14.425 1.00 55.22 184 VAL A C 1
ATOM 1469 O O . VAL A 1 184 ? 31.787 1.465 -14.743 1.00 55.22 184 VAL A O 1
ATOM 1472 N N . GLU A 1 185 ? 31.481 3.038 -13.167 1.00 58.88 185 GLU A N 1
ATOM 1473 C CA . GLU A 1 185 ? 31.371 2.105 -12.054 1.00 58.88 185 GLU A CA 1
ATOM 1474 C C . GLU A 1 185 ? 30.001 1.421 -12.122 1.00 58.88 185 GLU A C 1
ATOM 1476 O O . GLU A 1 185 ? 28.964 2.085 -12.133 1.00 58.88 185 GLU A O 1
ATOM 1481 N N . VAL A 1 186 ? 29.991 0.094 -12.243 1.00 58.91 186 VAL A N 1
ATOM 1482 C CA . VAL A 1 186 ? 28.760 -0.688 -12.395 1.00 58.91 186 VAL A CA 1
ATOM 1483 C C . VAL A 1 186 ? 28.306 -1.155 -11.017 1.00 58.91 186 VAL A C 1
ATOM 1485 O O . VAL A 1 186 ? 28.838 -2.110 -10.460 1.00 58.91 186 VAL A O 1
ATOM 1488 N N . ASN A 1 187 ? 27.316 -0.460 -10.461 1.00 60.47 187 ASN A N 1
ATOM 1489 C CA . ASN A 1 187 ? 26.678 -0.787 -9.186 1.00 60.47 187 ASN A CA 1
ATOM 1490 C C . ASN A 1 187 ? 25.143 -0.835 -9.326 1.00 60.47 187 ASN A C 1
ATOM 1492 O O . ASN A 1 187 ? 24.597 -0.521 -10.388 1.00 60.47 187 ASN A O 1
ATOM 1496 N N . ALA A 1 188 ? 24.448 -1.230 -8.255 1.00 52.34 188 ALA A N 1
ATOM 1497 C CA . ALA A 1 188 ? 23.010 -1.516 -8.289 1.00 52.34 188 ALA A CA 1
ATOM 1498 C C . ALA A 1 188 ? 22.190 -0.297 -8.718 1.00 52.34 188 ALA A C 1
ATOM 1500 O O . ALA A 1 188 ? 21.249 -0.419 -9.505 1.00 52.34 188 ALA A O 1
ATOM 1501 N N . ASP A 1 189 ? 22.598 0.887 -8.262 1.00 56.50 189 ASP A N 1
ATOM 1502 C CA . ASP A 1 189 ? 21.972 2.156 -8.623 1.00 56.50 189 ASP A CA 1
ATOM 1503 C C . ASP A 1 189 ? 22.187 2.486 -10.102 1.00 56.50 189 ASP A C 1
ATOM 1505 O O . ASP A 1 189 ? 21.260 2.912 -10.791 1.00 56.50 189 ASP A O 1
ATOM 1509 N N . THR A 1 190 ? 23.390 2.247 -10.628 1.00 58.34 190 THR A N 1
ATOM 1510 C CA . THR A 1 190 ? 23.715 2.481 -12.042 1.00 58.34 190 THR A CA 1
ATOM 1511 C C . THR A 1 190 ? 22.884 1.584 -12.952 1.00 58.34 190 THR A C 1
ATOM 1513 O O . THR A 1 190 ? 22.274 2.071 -13.904 1.00 58.34 190 THR A O 1
ATOM 1516 N N . VAL A 1 191 ? 22.790 0.292 -12.630 1.00 59.00 191 VAL A N 1
ATOM 1517 C CA . VAL A 1 191 ? 21.989 -0.665 -13.406 1.00 59.00 191 VAL A CA 1
ATOM 1518 C C . VAL A 1 191 ? 20.498 -0.336 -13.313 1.00 59.00 191 VAL A C 1
ATOM 1520 O O . VAL A 1 191 ? 19.819 -0.297 -14.339 1.00 59.00 191 VAL A O 1
ATOM 1523 N N . SER A 1 192 ? 20.002 0.005 -12.119 1.00 59.34 192 SER A N 1
ATOM 1524 C CA . SER A 1 192 ? 18.609 0.423 -11.908 1.00 59.34 192 SER A CA 1
ATOM 1525 C C . SER A 1 192 ? 18.254 1.684 -12.699 1.00 59.34 192 SER A C 1
ATOM 1527 O O . SER A 1 192 ? 17.202 1.745 -13.330 1.00 59.34 192 SER A O 1
ATOM 1529 N N . ASN A 1 193 ? 19.138 2.683 -12.727 1.00 57.56 193 ASN A N 1
ATOM 1530 C CA . ASN A 1 193 ? 18.916 3.920 -13.475 1.00 57.56 193 ASN A CA 1
ATOM 1531 C C . ASN A 1 193 ? 18.906 3.693 -14.990 1.00 57.56 193 ASN A C 1
ATOM 1533 O O . ASN A 1 193 ? 18.065 4.265 -15.682 1.00 57.56 193 ASN A O 1
ATOM 1537 N N . ILE A 1 194 ? 19.800 2.845 -15.511 1.00 62.50 194 ILE A N 1
ATOM 1538 C CA . ILE A 1 194 ? 19.805 2.485 -16.936 1.00 62.50 194 ILE A CA 1
ATOM 1539 C C . ILE A 1 194 ? 18.500 1.768 -17.303 1.00 62.50 194 ILE A C 1
ATOM 1541 O O . ILE A 1 194 ? 17.854 2.138 -18.282 1.00 62.50 194 ILE A O 1
ATOM 1545 N N . LEU A 1 195 ? 18.077 0.805 -16.481 1.00 63.44 195 LEU A N 1
ATOM 1546 C CA . LEU A 1 195 ? 16.795 0.115 -16.615 1.00 63.44 195 LEU A CA 1
ATOM 1547 C C . LEU A 1 195 ? 15.613 1.091 -16.647 1.00 63.44 195 LEU A C 1
ATOM 1549 O O . LEU A 1 195 ? 14.777 1.021 -17.545 1.00 63.44 195 LEU A O 1
ATOM 1553 N N . LEU A 1 196 ? 15.556 2.031 -15.701 1.00 61.41 196 LEU A N 1
ATOM 1554 C CA . LEU A 1 196 ? 14.490 3.031 -15.627 1.00 61.41 196 LEU A CA 1
ATOM 1555 C C . LEU A 1 196 ? 14.472 3.960 -16.848 1.00 61.41 196 LEU A C 1
ATOM 1557 O O . LEU A 1 196 ? 13.393 4.289 -17.341 1.00 61.41 196 LEU A O 1
ATOM 1561 N N . LEU A 1 197 ? 15.639 4.373 -17.350 1.00 58.28 197 LEU A N 1
ATOM 1562 C CA . LEU A 1 197 ? 15.746 5.210 -18.546 1.00 58.28 197 LEU A CA 1
ATOM 1563 C C . LEU A 1 197 ? 15.268 4.479 -19.803 1.00 58.28 197 LEU A C 1
ATOM 1565 O O . LEU A 1 197 ? 14.525 5.068 -20.588 1.00 58.28 197 LEU A O 1
ATOM 1569 N N . ASP A 1 198 ? 15.640 3.210 -19.977 1.00 60.34 198 ASP A N 1
ATOM 1570 C CA . ASP A 1 198 ? 15.206 2.412 -21.128 1.00 60.34 198 ASP A CA 1
ATOM 1571 C C . ASP A 1 198 ? 13.712 2.069 -21.056 1.00 60.34 198 ASP A C 1
ATOM 1573 O O . ASP A 1 198 ? 13.016 2.183 -22.067 1.00 60.34 198 ASP A O 1
ATOM 1577 N N . ILE A 1 199 ? 13.180 1.756 -19.867 1.00 63.44 199 ILE A N 1
ATOM 1578 C CA . ILE A 1 199 ? 11.729 1.612 -19.655 1.00 63.44 199 ILE A CA 1
ATOM 1579 C C . ILE A 1 199 ? 11.017 2.916 -20.017 1.00 63.44 199 ILE A C 1
ATOM 1581 O O . ILE A 1 199 ? 10.039 2.899 -20.760 1.00 63.44 199 ILE A O 1
ATOM 1585 N N . ASN A 1 200 ? 11.502 4.058 -19.527 1.00 58.28 200 ASN A N 1
ATOM 1586 C CA . ASN A 1 200 ? 10.886 5.350 -19.812 1.00 58.28 200 ASN A CA 1
ATOM 1587 C C . ASN A 1 200 ? 10.919 5.672 -21.312 1.00 58.28 200 ASN A C 1
ATOM 1589 O O . ASN A 1 200 ? 9.914 6.107 -21.868 1.00 58.28 200 ASN A O 1
ATOM 1593 N N . LYS A 1 201 ? 12.040 5.403 -21.987 1.00 58.66 201 LYS A N 1
ATOM 1594 C CA . LYS A 1 201 ? 12.151 5.567 -23.437 1.00 58.66 201 LYS A CA 1
ATOM 1595 C C . LYS A 1 201 ? 11.142 4.693 -24.181 1.00 58.66 201 LYS A C 1
ATOM 1597 O O . LYS A 1 201 ? 10.410 5.208 -25.017 1.00 58.66 201 LYS A O 1
ATOM 1602 N N . PHE A 1 202 ? 11.043 3.414 -23.827 1.00 57.38 202 PHE A N 1
ATOM 1603 C CA . PHE A 1 202 ? 10.058 2.507 -24.413 1.00 57.38 202 PHE A CA 1
ATOM 1604 C C . PHE A 1 202 ? 8.617 3.003 -24.213 1.00 57.38 202 PHE A C 1
ATOM 1606 O O . PHE A 1 202 ? 7.819 2.997 -25.148 1.00 57.38 202 PHE A O 1
ATOM 1613 N N . LEU A 1 203 ? 8.284 3.481 -23.010 1.00 54.41 203 LEU A N 1
ATOM 1614 C CA . LEU A 1 203 ? 6.965 4.043 -22.708 1.00 54.41 203 LEU A CA 1
ATOM 1615 C C . LEU A 1 203 ? 6.666 5.313 -23.519 1.00 54.41 203 LEU A C 1
ATOM 1617 O O . LEU A 1 203 ? 5.526 5.518 -23.940 1.00 54.41 203 LEU A O 1
ATOM 1621 N N . VAL A 1 204 ? 7.669 6.169 -23.737 1.00 58.41 204 VAL A N 1
ATOM 1622 C CA . VAL A 1 204 ? 7.547 7.361 -24.589 1.00 58.41 204 VAL A CA 1
ATOM 1623 C C . VAL A 1 204 ? 7.306 6.955 -26.041 1.00 58.41 204 VAL A C 1
ATOM 1625 O O . VAL A 1 204 ? 6.333 7.425 -26.629 1.00 58.41 204 VAL A O 1
ATOM 1628 N N . ASP A 1 205 ? 8.115 6.039 -26.575 1.00 55.72 205 ASP A N 1
ATOM 1629 C CA . ASP A 1 205 ? 7.994 5.549 -27.951 1.00 55.72 205 ASP A CA 1
ATOM 1630 C C . ASP A 1 205 ? 6.606 4.921 -28.191 1.00 55.72 205 ASP A C 1
ATOM 1632 O O . ASP A 1 205 ? 5.945 5.222 -29.185 1.00 55.72 205 ASP A O 1
ATOM 1636 N N . LEU A 1 206 ? 6.099 4.123 -27.239 1.00 52.00 206 LEU A N 1
ATOM 1637 C CA . LEU A 1 206 ? 4.738 3.574 -27.285 1.00 52.00 206 LEU A CA 1
ATOM 1638 C C . LEU A 1 206 ? 3.661 4.666 -27.337 1.00 52.00 206 LEU A C 1
ATOM 1640 O O . LEU A 1 206 ? 2.710 4.567 -28.116 1.00 52.00 206 LEU A O 1
ATOM 1644 N N . ARG A 1 207 ? 3.794 5.710 -26.509 1.00 54.69 207 ARG A N 1
ATOM 1645 C CA . ARG A 1 207 ? 2.818 6.806 -26.454 1.00 54.69 207 ARG A CA 1
ATOM 1646 C C . ARG A 1 207 ? 2.782 7.587 -27.765 1.00 54.69 207 ARG A C 1
ATOM 1648 O O . ARG A 1 207 ? 1.701 7.941 -28.237 1.00 54.69 207 ARG A O 1
ATOM 1655 N N . GLU A 1 208 ? 3.944 7.851 -28.353 1.00 59.09 208 GLU A N 1
ATOM 1656 C CA . GLU A 1 208 ? 4.049 8.552 -29.634 1.00 59.09 208 GLU A CA 1
ATOM 1657 C C . GLU A 1 208 ? 3.438 7.747 -30.786 1.00 59.09 208 GLU A C 1
ATOM 1659 O O . GLU A 1 208 ? 2.773 8.315 -31.661 1.00 59.09 208 GLU A O 1
ATOM 1664 N N . ASP A 1 209 ? 3.602 6.426 -30.761 1.00 53.53 209 ASP A N 1
ATOM 1665 C CA . ASP A 1 209 ? 3.102 5.521 -31.791 1.00 53.53 209 ASP A CA 1
ATOM 1666 C C . ASP A 1 209 ? 1.562 5.397 -31.757 1.00 53.53 209 ASP A C 1
ATOM 1668 O O . ASP A 1 209 ? 0.900 5.391 -32.802 1.00 53.53 209 ASP A O 1
ATOM 1672 N N . ASP A 1 210 ? 0.959 5.398 -30.564 1.00 53.12 210 ASP A N 1
ATOM 1673 C CA . ASP A 1 210 ? -0.500 5.442 -30.393 1.00 53.12 210 ASP A CA 1
ATOM 1674 C C . ASP A 1 210 ? -1.095 6.792 -30.814 1.00 53.12 210 ASP A C 1
ATOM 1676 O O . ASP A 1 210 ? -2.089 6.834 -31.549 1.00 53.12 210 ASP A O 1
ATOM 1680 N N . GLU A 1 211 ? -0.463 7.910 -30.448 1.00 55.94 211 GLU A N 1
ATOM 1681 C CA . GLU A 1 211 ? -0.874 9.225 -30.948 1.00 55.94 211 GLU A CA 1
ATOM 1682 C C . GLU A 1 211 ? -0.749 9.327 -32.475 1.00 55.94 211 GLU A C 1
ATOM 1684 O O . GLU A 1 211 ? -1.602 9.921 -33.145 1.00 55.94 211 GLU A O 1
ATOM 1689 N N . TYR A 1 212 ? 0.300 8.742 -33.058 1.00 55.72 212 TYR A N 1
ATOM 1690 C CA . TYR A 1 212 ? 0.475 8.686 -34.504 1.00 55.72 212 TYR A CA 1
ATOM 1691 C C . TYR A 1 212 ? -0.643 7.878 -35.183 1.00 55.72 212 TYR A C 1
ATOM 1693 O O . TYR A 1 212 ? -1.206 8.332 -36.189 1.00 55.72 212 TYR A O 1
ATOM 1701 N N . LYS A 1 213 ? -1.018 6.718 -34.625 1.00 52.50 213 LYS A N 1
ATOM 1702 C CA . LYS A 1 213 ? -2.134 5.890 -35.120 1.00 52.50 213 LYS A CA 1
ATOM 1703 C C . LYS A 1 213 ? -3.467 6.640 -35.055 1.00 52.50 213 LYS A C 1
ATOM 1705 O O . LYS A 1 213 ? -4.207 6.624 -36.045 1.00 52.50 213 LYS A O 1
ATOM 1710 N N . ILE A 1 214 ? -3.730 7.368 -33.966 1.00 59.56 214 ILE A N 1
ATOM 1711 C CA . ILE A 1 214 ? -4.926 8.214 -33.813 1.00 59.56 214 ILE A CA 1
ATOM 1712 C C . ILE A 1 214 ? -4.946 9.305 -34.893 1.00 59.56 214 ILE A C 1
ATOM 1714 O O . ILE A 1 214 ? -5.856 9.311 -35.729 1.00 59.56 214 ILE A O 1
ATOM 1718 N N . ARG A 1 215 ? -3.887 10.124 -35.000 1.00 63.03 215 ARG A N 1
ATOM 1719 C CA . ARG A 1 215 ? -3.770 11.205 -36.005 1.00 63.03 215 ARG A CA 1
ATOM 1720 C C . ARG A 1 215 ? -3.879 10.709 -37.450 1.00 63.03 215 ARG A C 1
ATOM 1722 O O . ARG A 1 215 ? -4.311 11.436 -38.349 1.00 63.03 215 ARG A O 1
ATOM 1729 N N . ARG A 1 216 ? -3.439 9.481 -37.736 1.00 54.62 216 ARG A N 1
ATOM 1730 C CA . ARG A 1 216 ? -3.576 8.865 -39.067 1.00 54.62 216 ARG A CA 1
ATOM 1731 C C . ARG A 1 216 ? -5.018 8.442 -39.356 1.00 54.62 216 ARG A C 1
ATOM 1733 O O . ARG A 1 216 ? -5.458 8.549 -40.503 1.00 54.62 216 ARG A O 1
ATOM 1740 N N . SER A 1 217 ? -5.744 7.961 -38.350 1.00 57.91 217 SER A N 1
ATOM 1741 C CA . SER A 1 217 ? -7.149 7.565 -38.491 1.00 57.91 217 SER A CA 1
ATOM 1742 C C . SER A 1 217 ? -8.084 8.774 -38.651 1.00 57.91 217 SER A C 1
ATOM 1744 O O . SER A 1 217 ? -8.956 8.759 -39.524 1.00 57.91 217 SER A O 1
ATOM 1746 N N . GLU A 1 218 ? -7.833 9.864 -37.924 1.00 69.69 218 GLU A N 1
ATOM 1747 C CA . GLU A 1 218 ? -8.562 11.134 -38.048 1.00 69.69 218 GLU A CA 1
ATOM 1748 C C . GLU A 1 218 ? -8.406 11.734 -39.451 1.00 69.69 218 GLU A C 1
ATOM 1750 O O . GLU A 1 218 ? -9.402 11.950 -40.142 1.00 69.69 218 GLU A O 1
ATOM 1755 N N . ARG A 1 219 ? -7.167 11.852 -39.953 1.00 67.12 219 ARG A N 1
ATOM 1756 C CA . ARG A 1 219 ? -6.897 12.357 -41.315 1.00 67.12 219 ARG A CA 1
ATOM 1757 C C . ARG A 1 219 ? -7.565 11.533 -42.416 1.00 67.12 219 ARG A C 1
ATOM 1759 O O . ARG A 1 219 ? -8.034 12.083 -43.411 1.00 67.12 219 ARG A O 1
ATOM 1766 N N . ARG A 1 220 ? -7.645 10.207 -42.254 1.00 62.84 220 ARG A N 1
ATOM 1767 C CA . ARG A 1 220 ? -8.392 9.333 -43.179 1.00 62.84 220 ARG A CA 1
ATOM 1768 C C . ARG A 1 220 ? -9.893 9.617 -43.135 1.00 62.84 220 ARG A C 1
ATOM 1770 O O . ARG A 1 220 ? -10.546 9.616 -44.177 1.00 62.84 220 ARG A O 1
ATOM 1777 N N . THR A 1 221 ? -10.434 9.870 -41.949 1.00 73.12 221 THR A N 1
ATOM 1778 C CA . THR A 1 221 ? -11.856 10.164 -41.746 1.00 73.12 221 THR A CA 1
ATOM 1779 C C . THR A 1 221 ? -12.233 11.510 -42.364 1.00 73.12 221 THR A C 1
ATOM 1781 O O . THR A 1 221 ? -13.194 11.579 -43.131 1.00 73.12 221 THR A O 1
ATOM 1784 N N . GLU A 1 222 ? -11.433 12.549 -42.129 1.00 76.69 222 GLU A N 1
ATOM 1785 C CA . GLU A 1 222 ? -11.600 13.877 -42.732 1.00 76.69 222 GLU A CA 1
ATOM 1786 C C . GLU A 1 222 ? -11.509 13.831 -44.260 1.00 76.69 222 GLU A C 1
ATOM 1788 O O . GLU A 1 222 ? -12.380 14.365 -44.955 1.00 76.69 222 GLU A O 1
ATOM 1793 N N . HIS A 1 223 ? -10.506 13.126 -44.798 1.00 74.81 223 HIS A N 1
ATOM 1794 C CA . HIS A 1 223 ? -10.356 12.937 -46.240 1.00 74.81 223 HIS A CA 1
ATOM 1795 C C . HIS A 1 223 ? -11.584 12.240 -46.846 1.00 74.81 223 HIS A C 1
ATOM 1797 O O . HIS A 1 223 ? -12.133 12.694 -47.850 1.00 74.81 223 HIS A O 1
ATOM 1803 N N . ASN A 1 224 ? -12.087 11.182 -46.205 1.00 78.00 224 ASN A N 1
ATOM 1804 C CA . ASN A 1 224 ? -13.286 10.475 -46.659 1.00 78.00 224 ASN A CA 1
ATOM 1805 C C . ASN A 1 224 ? -14.550 11.353 -46.597 1.00 78.00 224 ASN A C 1
ATOM 1807 O O . ASN A 1 224 ? -15.397 11.280 -47.492 1.00 78.00 224 ASN A O 1
ATOM 1811 N N . GLN A 1 225 ? -14.693 12.200 -45.572 1.00 79.81 225 GLN A N 1
ATOM 1812 C CA . GLN A 1 225 ? -15.804 13.152 -45.467 1.00 79.81 225 GLN A CA 1
ATOM 1813 C C . GLN A 1 225 ? -15.733 14.243 -46.541 1.00 79.81 225 GLN A C 1
ATOM 1815 O O . GLN A 1 225 ? -16.760 14.601 -47.121 1.00 79.81 225 GLN A O 1
ATOM 1820 N N . TYR A 1 226 ? -14.537 14.750 -46.844 1.00 79.56 226 TYR A N 1
ATOM 1821 C CA . TYR A 1 226 ? -14.317 15.686 -47.945 1.00 79.56 226 TYR A CA 1
ATOM 1822 C C . TYR A 1 226 ? -14.701 15.066 -49.297 1.00 79.56 226 TYR A C 1
ATOM 1824 O O . TYR A 1 226 ? -15.528 15.628 -50.011 1.00 79.56 226 TYR A O 1
ATOM 1832 N N . GLN A 1 227 ? -14.222 13.855 -49.602 1.00 78.44 227 GLN A N 1
ATOM 1833 C CA . GLN A 1 227 ? -14.567 13.155 -50.847 1.00 78.44 227 GLN A CA 1
ATOM 1834 C C . GLN A 1 227 ? -16.077 12.897 -50.981 1.00 78.44 227 GLN A C 1
ATOM 1836 O O . GLN A 1 227 ? -16.646 13.034 -52.066 1.00 78.44 227 GLN A O 1
ATOM 1841 N N . LYS A 1 228 ? -16.766 12.573 -49.876 1.00 79.69 228 LYS A N 1
ATOM 1842 C CA . LYS A 1 228 ? -18.233 12.445 -49.861 1.00 79.69 228 LYS A CA 1
ATOM 1843 C C . LYS A 1 228 ? -18.945 13.774 -50.143 1.00 79.69 228 LYS A C 1
ATOM 1845 O O . LYS A 1 228 ? -19.956 13.757 -50.843 1.00 79.69 228 LYS A O 1
ATOM 1850 N N . ARG A 1 229 ? -18.443 14.904 -49.626 1.00 82.00 229 ARG A N 1
ATOM 1851 C CA . ARG A 1 229 ? -18.995 16.245 -49.907 1.00 82.00 229 ARG A CA 1
ATOM 1852 C C . ARG A 1 229 ? -18.837 16.615 -51.381 1.00 82.00 229 ARG A C 1
ATOM 1854 O O . ARG A 1 229 ? -19.838 16.906 -52.027 1.00 82.00 229 ARG A O 1
ATOM 1861 N N . VAL A 1 230 ? -17.637 16.445 -51.934 1.00 79.00 230 VAL A N 1
ATOM 1862 C CA . VAL A 1 230 ? -17.348 16.711 -53.355 1.00 79.00 230 VAL A CA 1
ATOM 1863 C C . VAL A 1 230 ? -18.227 15.862 -54.284 1.00 79.00 230 VAL A C 1
ATOM 1865 O O . VAL A 1 230 ? -18.758 16.364 -55.272 1.00 79.00 230 VAL A O 1
ATOM 1868 N N . ARG A 1 231 ? -18.452 14.578 -53.963 1.00 76.88 231 ARG A N 1
ATOM 1869 C CA 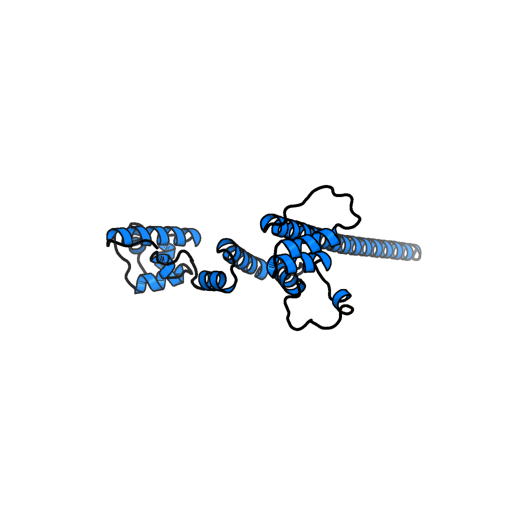. ARG A 1 231 ? -19.358 13.710 -54.744 1.00 76.88 231 ARG A CA 1
ATOM 1870 C C . ARG A 1 231 ? -20.826 14.147 -54.668 1.00 76.88 231 ARG A C 1
ATOM 1872 O O . ARG A 1 231 ? -21.524 14.081 -55.676 1.00 76.88 231 ARG A O 1
ATOM 1879 N N . LYS A 1 232 ? -21.299 14.608 -53.503 1.00 75.62 232 LYS A N 1
ATOM 1880 C CA . LYS A 1 232 ? -22.668 15.137 -53.341 1.00 75.62 232 LYS A CA 1
ATOM 1881 C C . LYS A 1 232 ? -22.884 16.454 -54.090 1.00 75.62 232 LYS A C 1
ATOM 1883 O O . LYS A 1 232 ? -23.979 16.678 -54.591 1.00 75.62 232 LYS A O 1
ATOM 1888 N N . GLU A 1 233 ? -21.869 17.310 -54.161 1.00 72.62 233 GLU A N 1
ATOM 1889 C CA . GLU A 1 233 ? -21.935 18.578 -54.898 1.00 72.62 233 GLU A CA 1
ATOM 1890 C C . GLU A 1 233 ? -21.937 18.360 -56.412 1.00 72.62 233 GLU A C 1
ATOM 1892 O O . GLU A 1 233 ? -22.754 18.967 -57.100 1.00 72.62 233 GLU A O 1
ATOM 1897 N N . LYS A 1 234 ? -21.132 17.415 -56.921 1.00 70.19 234 LYS A N 1
ATOM 1898 C CA . LYS A 1 234 ? -21.175 17.019 -58.339 1.00 70.19 234 LYS A CA 1
ATOM 1899 C C . LYS A 1 234 ? -22.554 16.491 -58.755 1.00 70.19 234 LYS A C 1
ATOM 1901 O O . LYS A 1 234 ? -23.116 16.978 -59.724 1.00 70.19 234 LYS A O 1
ATOM 1906 N N . HIS A 1 235 ? -23.170 15.614 -57.959 1.00 61.94 235 HIS A N 1
ATOM 1907 C CA . HIS A 1 235 ? -24.525 15.118 -58.251 1.00 61.94 235 HIS A CA 1
ATOM 1908 C C . HIS A 1 235 ? -25.647 16.164 -58.121 1.00 61.94 235 HIS A C 1
ATOM 1910 O O . HIS A 1 235 ? -26.729 15.953 -58.660 1.00 61.94 235 HIS A O 1
ATOM 1916 N N . LYS A 1 236 ? -25.428 17.284 -57.419 1.00 60.06 236 LYS A N 1
ATOM 1917 C CA . LYS A 1 236 ? -26.386 18.405 -57.393 1.00 60.06 236 LYS A CA 1
ATOM 1918 C C . LYS A 1 236 ? -26.262 19.328 -58.610 1.00 60.06 236 LYS A C 1
ATOM 1920 O O . LYS A 1 236 ? -27.220 20.039 -58.896 1.00 60.06 236 LYS A O 1
ATOM 1925 N N . GLY A 1 237 ? -25.115 19.333 -59.291 1.00 57.19 237 GLY A N 1
ATOM 1926 C CA . GLY A 1 237 ? -24.895 20.095 -60.524 1.00 57.19 237 GLY A CA 1
ATOM 1927 C C . GLY A 1 237 ? -25.516 19.445 -61.761 1.00 57.19 237 GLY A C 1
ATOM 1928 O O . GLY A 1 237 ? -25.999 20.162 -62.625 1.00 57.19 237 GLY A O 1
ATOM 1929 N N . ASP A 1 238 ? -25.582 18.112 -61.798 1.00 56.53 238 ASP A N 1
ATOM 1930 C CA . ASP A 1 238 ? -26.109 17.349 -62.945 1.00 56.53 238 ASP A CA 1
ATOM 1931 C C . ASP A 1 238 ? -27.650 17.220 -62.963 1.00 56.53 238 ASP A C 1
ATOM 1933 O O . ASP A 1 238 ? -28.212 16.631 -63.880 1.00 56.53 238 ASP A O 1
ATOM 1937 N N . ASN A 1 239 ? -28.344 17.755 -61.950 1.00 54.91 239 ASN A N 1
ATOM 1938 C CA . ASN A 1 239 ? -29.808 17.706 -61.798 1.00 54.91 239 ASN A CA 1
ATOM 1939 C C . ASN A 1 239 ? -30.471 19.095 -61.956 1.00 54.91 239 ASN A C 1
ATOM 1941 O O . ASN A 1 239 ? -31.553 19.330 -61.410 1.00 54.91 239 ASN A O 1
ATOM 1945 N N . LYS A 1 240 ? -29.807 20.027 -62.650 1.00 49.41 240 LYS A N 1
ATOM 1946 C CA . LYS A 1 240 ? -30.308 21.374 -62.954 1.00 49.41 240 LYS A CA 1
ATOM 1947 C C . LYS A 1 240 ? -30.386 21.621 -64.452 1.00 49.41 240 LYS A C 1
ATOM 1949 O O . LYS A 1 240 ? -29.445 21.199 -65.153 1.00 49.41 240 LYS A O 1
#

InterPro domains:
  IPR001387 Cro/C1-type, helix-turn-helix domain [PF01381] (20-72)
  IPR001387 Cro/C1-type, helix-turn-helix domain [PS50943] (18-72)
  IPR001387 Cro/C1-type, helix-turn-helix domain [SM00530] (17-72)
  IPR001387 Cro/C1-type, helix-turn-helix domain [cd00093] (15-72)
  IPR010982 Lambda repressor-like, DNA-binding domain superfamily [G3DSA:1.10.260.40] (13-75)
  IPR010982 Lambda repressor-like, DNA-binding domain superfamily [SSF47413] (13-80)

Radius of gyration: 29.05 Å; chains: 1; bounding box: 66×44×93 Å

Organism: NCBI:txid1076179

Sequence (240 aa):
MSNITSRSDFGIQFSSRLVARRKECQLSQERLADMIGVQRETISKYEQGRTIPDLLFLINASKALTCSYEYLLGESEYVKPQYKDIEEMLGLSKKSIVTLEQLTMVLRSNFVGRPDLIDTINKLIESTGYNEHYRKDNATIASTGRVFSPGLLNMINDYLLYDTDSASFSIQNMMRGKQITRNVEVNADTVSNILLLDINKFLVDLREDDEYKIRRSERRTEHNQYQKRVRKEKHKGDNK